Protein AF-A0AA39K6W3-F1 (afdb_monomer_lite)

Foldseek 3Di:
DVVVVVVVVVVVVVVVVVVVVVVVVVVVVVVVVVVVVVVVVVVVVVVVVVVVVVVVVVVVVVVVVVVVVVVVVVVVVCVVLVCCPDQNLVVQLVVCVVVPDDSVVSNVVSLVVQLVDPPHSSVVVPVPPPDDDDPVNVVVVVVVVVVVVVVVVVVVVVVVVVVVVQCVPPVCVPPDDDDPVCVVVDPDPDDPVVVVVVVVVVVCVVVVVDPDPVVVVVVPDDPDDPDPPDDDDDDDDDDDDDDDDDDDDDDDDDDD

Structure (mmCIF, N/CA/C/O backbone):
data_AF-A0AA39K6W3-F1
#
_entry.id   AF-A0AA39K6W3-F1
#
loop_
_atom_site.group_PDB
_atom_site.id
_atom_site.type_symbol
_atom_site.label_atom_id
_atom_site.label_alt_id
_atom_site.label_comp_id
_atom_site.label_asym_id
_atom_site.label_entity_id
_atom_site.label_seq_id
_atom_site.pdbx_PDB_ins_code
_atom_site.Cartn_x
_atom_site.Cartn_y
_atom_site.Cartn_z
_atom_site.occupancy
_atom_site.B_iso_or_equiv
_atom_site.auth_seq_id
_atom_site.auth_comp_id
_atom_site.auth_asym_id
_atom_site.auth_atom_id
_atom_site.pdbx_PDB_model_num
ATOM 1 N N . ILE A 1 1 ? 64.168 -8.537 -70.994 1.00 74.50 1 ILE A N 1
ATOM 2 C CA . ILE A 1 1 ? 63.232 -7.417 -71.267 1.00 74.50 1 ILE A CA 1
ATOM 3 C C . ILE A 1 1 ? 61.800 -7.947 -71.294 1.00 74.50 1 ILE A C 1
ATOM 5 O O . ILE A 1 1 ? 61.076 -7.630 -70.369 1.00 74.50 1 ILE A O 1
ATOM 9 N N . LEU A 1 2 ? 61.450 -8.866 -72.204 1.00 80.88 2 LEU A N 1
ATOM 10 C CA . LEU A 1 2 ? 60.107 -9.480 -72.270 1.00 80.88 2 LEU A CA 1
ATOM 11 C C . LEU A 1 2 ? 59.623 -10.140 -70.959 1.00 80.88 2 LEU A C 1
ATOM 13 O O . LEU A 1 2 ? 58.475 -9.973 -70.567 1.00 80.88 2 LEU A O 1
ATOM 17 N N . GLU A 1 3 ? 60.497 -10.857 -70.249 1.00 85.31 3 GLU A N 1
ATOM 18 C CA . GLU A 1 3 ? 60.143 -11.513 -68.977 1.00 85.31 3 GLU A CA 1
ATOM 19 C C . GLU A 1 3 ? 59.833 -10.496 -67.861 1.00 85.31 3 GLU A C 1
ATOM 21 O O . GLU A 1 3 ? 58.848 -10.638 -67.141 1.00 85.31 3 GLU A O 1
ATOM 26 N N . LEU A 1 4 ? 60.599 -9.399 -67.802 1.00 86.81 4 LEU A N 1
ATOM 27 C CA . LEU A 1 4 ? 60.351 -8.282 -66.882 1.00 86.81 4 LEU A CA 1
ATOM 28 C C . LEU A 1 4 ? 59.032 -7.568 -67.203 1.00 86.81 4 LEU A C 1
ATOM 30 O O . LEU A 1 4 ? 58.297 -7.211 -66.291 1.00 86.81 4 LEU A O 1
ATOM 34 N N . GLU A 1 5 ? 58.707 -7.386 -68.483 1.00 89.62 5 GLU A N 1
ATOM 35 C CA . GLU A 1 5 ? 57.437 -6.785 -68.911 1.00 89.62 5 GLU A CA 1
ATOM 36 C C . GLU A 1 5 ? 56.237 -7.666 -68.534 1.00 89.62 5 GLU A C 1
ATOM 38 O O . GLU A 1 5 ? 55.225 -7.154 -68.052 1.00 89.62 5 GLU A O 1
ATOM 43 N N . SER A 1 6 ? 56.364 -8.990 -68.680 1.00 90.06 6 SER A N 1
ATOM 44 C CA . SER A 1 6 ? 55.321 -9.938 -68.271 1.00 90.06 6 SER A CA 1
ATOM 45 C C . SER A 1 6 ? 55.093 -9.947 -66.756 1.00 90.06 6 SER A C 1
ATOM 47 O O . SER A 1 6 ? 53.948 -9.968 -66.302 1.00 90.06 6 SER A O 1
ATOM 49 N N . GLU A 1 7 ? 56.166 -9.836 -65.971 1.00 92.62 7 GLU A N 1
ATOM 50 C CA . GLU A 1 7 ? 56.088 -9.808 -64.511 1.00 92.62 7 GLU A CA 1
ATOM 51 C C . GLU A 1 7 ? 55.521 -8.475 -63.997 1.00 92.62 7 GLU A C 1
ATOM 53 O O . GLU A 1 7 ? 54.695 -8.463 -63.085 1.00 92.62 7 GLU A O 1
ATOM 58 N N . ILE A 1 8 ? 55.864 -7.348 -64.634 1.00 91.62 8 ILE A N 1
ATOM 59 C CA . ILE A 1 8 ? 55.254 -6.039 -64.345 1.00 91.62 8 ILE A CA 1
ATOM 60 C C . ILE A 1 8 ? 53.746 -6.067 -64.633 1.00 91.62 8 ILE A C 1
ATOM 62 O O . ILE A 1 8 ? 52.961 -5.563 -63.828 1.00 91.62 8 ILE A O 1
ATOM 66 N N . ALA A 1 9 ? 53.319 -6.681 -65.740 1.00 91.25 9 ALA A N 1
ATOM 67 C CA . ALA A 1 9 ? 51.900 -6.824 -66.065 1.00 91.25 9 ALA A CA 1
ATOM 68 C C . ALA A 1 9 ? 51.160 -7.710 -65.045 1.00 91.25 9 ALA A C 1
ATOM 70 O O . ALA A 1 9 ? 50.063 -7.358 -64.602 1.00 91.25 9 ALA A O 1
ATOM 71 N N . ARG A 1 10 ? 51.780 -8.818 -64.612 1.00 94.62 10 ARG A N 1
ATOM 72 C CA . ARG A 1 10 ? 51.239 -9.712 -63.578 1.00 94.62 10 ARG A CA 1
ATOM 73 C C . ARG A 1 10 ? 51.059 -8.984 -62.244 1.00 94.62 10 ARG A C 1
ATOM 75 O O . ARG A 1 10 ? 49.958 -8.980 -61.697 1.00 94.62 10 ARG A O 1
ATOM 82 N N . LEU A 1 11 ? 52.107 -8.313 -61.763 1.00 93.44 11 LEU A N 1
ATOM 83 C CA . LEU A 1 11 ? 52.089 -7.547 -60.511 1.00 93.44 11 LEU A CA 1
ATOM 84 C C . LEU A 1 11 ? 51.134 -6.346 -60.568 1.00 93.44 11 LEU A C 1
ATOM 86 O O . LEU A 1 11 ? 50.548 -5.970 -59.551 1.00 93.44 11 LEU A O 1
ATOM 90 N N . SER A 1 12 ? 50.953 -5.740 -61.743 1.00 93.75 12 SER A N 1
ATOM 91 C CA . SER A 1 12 ? 49.963 -4.681 -61.956 1.00 93.75 12 SER A CA 1
ATOM 92 C C . SER A 1 12 ? 48.536 -5.217 -61.818 1.00 93.75 12 SER A C 1
ATOM 94 O O . SER A 1 12 ? 47.739 -4.645 -61.075 1.00 93.75 12 SER A O 1
ATOM 96 N N . SER A 1 13 ? 48.230 -6.351 -62.456 1.00 94.25 13 SER A N 1
ATOM 97 C CA . SER A 1 13 ? 46.924 -7.009 -62.339 1.00 94.25 13 SER A CA 1
ATOM 98 C C . SER A 1 13 ? 46.634 -7.454 -60.903 1.00 94.25 13 SER A C 1
ATOM 100 O O . SER A 1 13 ? 45.529 -7.250 -60.400 1.00 94.25 13 SER A O 1
ATOM 102 N N . GLU A 1 14 ? 47.630 -8.024 -60.223 1.00 95.19 14 GLU A N 1
ATOM 103 C CA . GLU A 1 14 ? 47.528 -8.444 -58.824 1.00 95.19 14 GLU A CA 1
ATOM 104 C C . GLU A 1 14 ? 47.256 -7.247 -57.901 1.00 95.19 14 GLU A C 1
ATOM 106 O O . GLU A 1 14 ? 46.332 -7.293 -57.091 1.00 95.19 14 GLU A O 1
ATOM 111 N N . ASN A 1 15 ? 47.956 -6.123 -58.092 1.00 94.31 15 ASN A N 1
ATOM 112 C CA . ASN A 1 15 ? 47.683 -4.887 -57.351 1.00 94.31 15 ASN A CA 1
ATOM 113 C C . ASN A 1 15 ? 46.265 -4.353 -57.576 1.00 94.31 15 ASN A C 1
ATOM 115 O O . ASN A 1 15 ? 45.638 -3.868 -56.635 1.00 94.31 15 ASN A O 1
ATOM 119 N N . VAL A 1 16 ? 45.739 -4.432 -58.802 1.00 95.50 16 VAL A N 1
ATOM 120 C CA . VAL A 1 16 ? 44.359 -4.013 -59.093 1.00 95.50 16 VAL A CA 1
ATOM 121 C C . VAL A 1 16 ? 43.358 -4.899 -58.351 1.00 95.50 16 VAL A C 1
ATOM 123 O O . VAL A 1 16 ? 42.417 -4.376 -57.753 1.00 95.50 16 VAL A O 1
ATOM 126 N N . HIS A 1 17 ? 43.571 -6.216 -58.331 1.00 95.19 17 HIS A N 1
ATOM 127 C CA . HIS A 1 17 ? 42.724 -7.146 -57.578 1.00 95.19 17 HIS A CA 1
ATOM 128 C C . HIS A 1 17 ? 42.798 -6.921 -56.068 1.00 95.19 17 HIS A C 1
ATOM 130 O O . HIS A 1 17 ? 41.757 -6.806 -55.425 1.00 95.19 17 HIS A O 1
ATOM 136 N N . VAL A 1 18 ? 43.999 -6.775 -55.505 1.00 96.00 18 VAL A N 1
ATOM 137 C CA . VAL A 1 18 ? 44.181 -6.483 -54.075 1.00 96.00 18 VAL A CA 1
ATOM 138 C C . VAL A 1 18 ? 43.534 -5.148 -53.706 1.00 96.00 18 VAL A C 1
ATOM 140 O O . VAL A 1 18 ? 42.876 -5.043 -52.675 1.00 96.00 18 VAL A O 1
ATOM 143 N N . LYS A 1 19 ? 43.645 -4.126 -54.561 1.00 96.31 19 LYS A N 1
ATOM 144 C CA . LYS A 1 19 ? 42.997 -2.828 -54.340 1.00 96.31 19 LYS A CA 1
ATOM 145 C C . LYS A 1 19 ? 41.471 -2.931 -54.379 1.00 96.31 19 LYS A C 1
ATOM 147 O O . LYS A 1 19 ? 40.808 -2.316 -53.549 1.00 96.31 19 LYS A O 1
ATOM 152 N N . ALA A 1 20 ? 40.915 -3.714 -55.301 1.00 95.38 20 ALA A N 1
ATOM 153 C CA . ALA A 1 20 ? 39.478 -3.968 -55.358 1.00 95.38 20 ALA A CA 1
ATOM 154 C C . ALA A 1 20 ? 38.984 -4.719 -54.108 1.00 95.38 20 ALA A C 1
ATOM 156 O O . ALA A 1 20 ? 37.991 -4.309 -53.512 1.00 95.38 20 ALA A O 1
ATOM 157 N N . ALA A 1 21 ? 39.712 -5.750 -53.668 1.00 96.12 21 ALA A N 1
ATOM 158 C CA . ALA A 1 21 ? 39.401 -6.495 -52.449 1.00 96.12 21 ALA A CA 1
ATOM 159 C C . ALA A 1 21 ? 39.489 -5.615 -51.191 1.00 96.12 21 ALA A C 1
ATOM 161 O O . ALA A 1 21 ? 38.581 -5.637 -50.366 1.00 96.12 21 ALA A O 1
ATOM 162 N N . ASN A 1 22 ? 40.524 -4.777 -51.072 1.00 96.44 22 ASN A N 1
ATOM 163 C CA . ASN A 1 22 ? 40.653 -3.822 -49.968 1.00 96.44 22 ASN A CA 1
ATOM 164 C C . ASN A 1 22 ? 39.511 -2.801 -49.946 1.00 96.44 22 ASN A C 1
ATOM 166 O O . ASN A 1 22 ? 39.019 -2.462 -48.875 1.00 96.44 22 ASN A O 1
ATOM 170 N N . ASN A 1 23 ? 39.066 -2.321 -51.110 1.00 95.75 23 ASN A N 1
ATOM 171 C CA . ASN A 1 23 ? 37.924 -1.411 -51.183 1.00 95.75 23 ASN A CA 1
ATOM 172 C C . ASN A 1 23 ? 36.616 -2.096 -50.761 1.00 95.75 23 ASN A C 1
ATOM 174 O O . ASN A 1 23 ? 35.820 -1.476 -50.062 1.00 95.75 23 ASN A O 1
ATOM 178 N N . ALA A 1 24 ? 36.410 -3.358 -51.153 1.00 96.06 24 ALA A N 1
ATOM 179 C CA . ALA A 1 24 ? 35.249 -4.141 -50.731 1.00 96.06 24 ALA A CA 1
ATOM 180 C C . ALA A 1 24 ? 35.251 -4.367 -49.212 1.00 96.06 24 ALA A C 1
ATOM 182 O O . ALA A 1 24 ? 34.274 -4.047 -48.546 1.00 96.06 24 ALA A O 1
ATOM 183 N N . LEU A 1 25 ? 36.388 -4.792 -48.649 1.00 96.56 25 LEU A N 1
ATOM 184 C CA . LEU A 1 25 ? 36.538 -4.949 -47.201 1.00 96.56 25 LEU A CA 1
ATOM 185 C C . LEU A 1 25 ? 36.328 -3.631 -46.453 1.00 96.56 25 LEU A C 1
ATOM 187 O O . LEU A 1 25 ? 35.696 -3.626 -45.403 1.00 96.56 25 LEU A O 1
ATOM 191 N N . LYS A 1 26 ? 36.819 -2.505 -46.983 1.00 97.19 26 LYS A N 1
ATOM 192 C CA . LYS A 1 26 ? 36.606 -1.186 -46.372 1.00 97.19 26 LYS A CA 1
ATOM 193 C C . LYS A 1 26 ? 35.120 -0.842 -46.297 1.00 97.19 26 LYS A C 1
ATOM 195 O O . LYS A 1 26 ? 34.664 -0.408 -45.247 1.00 97.19 26 LYS A O 1
ATOM 200 N N . PHE A 1 27 ? 34.380 -1.086 -47.376 1.00 97.00 27 PHE A N 1
ATOM 201 C CA . PHE A 1 27 ? 32.935 -0.874 -47.406 1.00 97.00 27 PHE A CA 1
ATOM 202 C C . PHE A 1 27 ? 32.203 -1.787 -46.413 1.00 97.00 27 PHE A C 1
ATOM 204 O O . PHE A 1 27 ? 31.364 -1.312 -45.654 1.00 97.00 27 PHE A O 1
ATOM 211 N N . ASP A 1 28 ? 32.565 -3.071 -46.356 1.00 96.81 28 ASP A N 1
ATOM 212 C CA . ASP A 1 28 ? 31.975 -4.015 -45.398 1.00 96.81 28 ASP A CA 1
ATOM 213 C C . ASP A 1 28 ? 32.262 -3.607 -43.946 1.00 96.81 28 ASP A C 1
ATOM 215 O O . ASP A 1 28 ? 31.396 -3.730 -43.081 1.00 96.81 28 ASP A O 1
ATOM 219 N N . THR A 1 29 ? 33.462 -3.081 -43.677 1.00 96.38 29 THR A N 1
ATOM 220 C CA . THR A 1 29 ? 33.838 -2.584 -42.345 1.00 96.38 29 THR A CA 1
ATOM 221 C C . THR A 1 29 ? 33.001 -1.361 -41.965 1.00 96.38 29 THR A C 1
ATOM 223 O O . THR A 1 29 ? 32.446 -1.327 -40.873 1.00 96.38 29 THR A O 1
ATOM 226 N N . GLU A 1 30 ? 32.848 -0.395 -42.877 1.00 96.75 30 GLU A N 1
ATOM 227 C CA . GLU A 1 30 ? 32.021 0.806 -42.671 1.00 96.75 30 GLU A CA 1
ATOM 228 C C . GLU A 1 30 ? 30.545 0.442 -42.427 1.00 96.75 30 GLU A C 1
ATOM 230 O O . GLU A 1 30 ? 29.912 0.975 -41.516 1.00 96.75 30 GLU A O 1
ATOM 235 N N . LEU A 1 31 ? 30.008 -0.522 -43.182 1.00 96.81 31 LEU A N 1
ATOM 236 C CA . LEU A 1 31 ? 28.641 -1.009 -43.001 1.00 96.81 31 LEU A CA 1
ATOM 237 C C . LEU A 1 31 ? 28.446 -1.693 -41.639 1.00 96.81 31 LEU A C 1
ATOM 239 O O . LEU A 1 31 ? 27.432 -1.479 -40.975 1.00 96.81 31 LEU A O 1
ATOM 243 N N . LEU A 1 32 ? 29.403 -2.521 -41.214 1.00 96.56 32 LEU A N 1
ATOM 244 C CA . LEU A 1 32 ? 29.363 -3.177 -39.905 1.00 96.56 32 LEU A CA 1
ATOM 245 C C . LEU A 1 32 ? 29.454 -2.168 -38.755 1.00 96.56 32 LEU A C 1
ATOM 247 O O . LEU A 1 32 ? 28.746 -2.322 -37.760 1.00 96.56 32 LEU A O 1
ATOM 251 N N . GLU A 1 33 ? 30.282 -1.130 -38.886 1.00 96.62 33 GLU A N 1
ATOM 252 C CA . GLU A 1 33 ? 30.367 -0.037 -37.910 1.00 96.62 33 GLU A CA 1
ATOM 253 C C . GLU A 1 33 ? 29.038 0.721 -37.791 1.00 96.62 33 GLU A C 1
ATOM 255 O O . GLU A 1 33 ? 28.583 0.995 -36.677 1.00 96.62 33 GLU A O 1
ATOM 260 N N . GLU A 1 34 ? 28.365 0.997 -38.911 1.00 95.81 34 GLU A N 1
ATOM 261 C CA . GLU A 1 34 ? 27.043 1.631 -38.909 1.00 95.81 34 GLU A CA 1
ATOM 262 C C . GLU A 1 34 ? 25.984 0.742 -38.236 1.00 95.81 34 GLU A C 1
ATOM 264 O O . GLU A 1 34 ? 25.212 1.211 -37.394 1.00 95.81 34 GLU A O 1
ATOM 269 N N . GLN A 1 35 ? 25.975 -0.559 -38.547 1.00 96.00 35 GLN A N 1
ATOM 270 C CA . GLN A 1 35 ? 25.056 -1.521 -37.932 1.00 96.00 35 GLN A CA 1
ATOM 271 C C . GLN A 1 35 ? 25.283 -1.656 -36.424 1.00 96.00 35 GLN A C 1
ATOM 273 O O . GLN A 1 35 ? 24.317 -1.672 -35.657 1.00 96.00 35 GLN A O 1
ATOM 278 N N . LEU A 1 36 ? 26.543 -1.720 -35.987 1.00 94.44 36 LEU A N 1
ATOM 279 C CA . LEU A 1 36 ? 26.892 -1.730 -34.567 1.00 94.44 36 LEU A CA 1
ATOM 280 C C . LEU A 1 36 ? 26.432 -0.446 -33.878 1.00 94.44 36 LEU A C 1
ATOM 282 O O . LEU A 1 36 ? 25.809 -0.520 -32.820 1.00 94.44 36 LEU A O 1
ATOM 286 N N . GLY A 1 37 ? 26.655 0.714 -34.500 1.00 94.19 37 GLY A N 1
ATOM 287 C CA . GLY A 1 37 ? 26.179 1.993 -33.981 1.00 94.19 37 GLY A CA 1
ATOM 288 C C . GLY A 1 37 ? 24.655 2.039 -33.838 1.00 94.19 37 GLY A C 1
ATOM 289 O O . GLY A 1 37 ? 24.141 2.514 -32.825 1.00 94.19 37 GLY A O 1
ATOM 290 N N . PHE A 1 38 ? 23.909 1.510 -34.812 1.00 93.62 38 PHE A N 1
ATOM 291 C CA . PHE A 1 38 ? 22.450 1.420 -34.732 1.00 93.62 38 PHE A CA 1
ATOM 292 C C . PHE A 1 38 ? 21.990 0.531 -33.570 1.00 93.62 38 PHE A C 1
ATOM 294 O O . PHE A 1 38 ? 21.125 0.935 -32.789 1.00 93.62 38 PHE A O 1
ATOM 301 N N . LEU A 1 39 ? 22.582 -0.658 -33.430 1.00 92.56 39 LEU A N 1
ATOM 302 C CA . LEU A 1 39 ? 22.237 -1.595 -32.361 1.00 92.56 39 LEU A CA 1
ATOM 303 C C . LEU A 1 39 ? 22.570 -1.031 -30.978 1.00 92.56 39 LEU A C 1
ATOM 305 O O . LEU A 1 39 ? 21.731 -1.102 -30.085 1.00 92.56 39 LEU A O 1
ATOM 309 N N . GLU A 1 40 ? 23.734 -0.405 -30.808 1.00 92.19 40 GLU A N 1
ATOM 310 C CA . GLU A 1 40 ? 24.126 0.203 -29.533 1.00 92.19 40 GLU A CA 1
ATOM 311 C C . GLU A 1 40 ? 23.176 1.349 -29.140 1.00 92.19 40 GLU A C 1
ATOM 313 O O . GLU A 1 40 ? 22.753 1.467 -27.984 1.00 92.19 40 GLU A O 1
ATOM 318 N N . ASN A 1 41 ? 22.781 2.174 -30.115 1.00 89.12 41 ASN A N 1
ATOM 319 C CA . ASN A 1 41 ? 21.822 3.254 -29.900 1.00 89.12 41 ASN A CA 1
ATOM 320 C C . ASN A 1 41 ? 20.413 2.737 -29.571 1.00 89.12 41 ASN A C 1
ATOM 322 O O . ASN A 1 41 ? 19.697 3.394 -28.815 1.00 89.12 41 ASN A O 1
ATOM 326 N N . ALA A 1 42 ? 20.022 1.572 -30.093 1.00 87.50 42 ALA A N 1
ATOM 327 C CA . ALA A 1 42 ? 18.762 0.912 -29.755 1.00 87.50 42 ALA A CA 1
ATOM 328 C C . ALA A 1 42 ? 18.811 0.192 -28.391 1.00 87.50 42 ALA A C 1
ATOM 330 O O . ALA A 1 42 ? 17.810 0.152 -27.674 1.00 87.50 42 ALA A O 1
ATOM 331 N N . GLU A 1 43 ? 19.967 -0.344 -27.993 1.00 91.31 43 GLU A N 1
ATOM 332 C CA . GLU A 1 43 ? 20.144 -1.076 -26.733 1.00 91.31 43 GLU A CA 1
ATOM 333 C C . GLU A 1 43 ? 20.154 -0.148 -25.508 1.00 91.31 43 GLU A C 1
ATOM 335 O O . GLU A 1 43 ? 19.572 -0.479 -24.472 1.00 91.31 43 GLU A O 1
ATOM 340 N N . ARG A 1 44 ? 20.770 1.039 -25.604 1.00 86.56 44 ARG A N 1
ATOM 341 C CA . ARG A 1 44 ? 20.829 2.005 -24.488 1.00 86.56 44 ARG A CA 1
ATOM 342 C C . ARG A 1 44 ? 19.466 2.367 -23.877 1.00 86.56 44 ARG A C 1
ATOM 344 O O . ARG A 1 44 ? 19.363 2.282 -22.647 1.00 86.56 44 ARG A O 1
ATOM 351 N N . PRO A 1 45 ? 18.441 2.790 -24.648 1.00 84.06 45 PRO A N 1
ATOM 352 C CA . PRO A 1 45 ? 17.135 3.115 -24.081 1.00 84.06 45 PRO A CA 1
ATOM 353 C C . PRO A 1 45 ? 16.479 1.875 -23.469 1.00 84.06 45 PRO A C 1
ATOM 355 O O . PRO A 1 45 ? 16.037 1.938 -22.327 1.00 84.06 45 PRO A O 1
ATOM 358 N N . LEU A 1 46 ? 16.548 0.721 -24.142 1.00 88.12 46 LEU A N 1
ATOM 359 C CA . LEU A 1 46 ? 15.978 -0.528 -23.632 1.00 88.12 46 LEU A CA 1
ATOM 360 C C . LEU A 1 46 ? 16.616 -0.956 -22.300 1.00 88.12 46 LEU A C 1
ATOM 362 O O . LEU A 1 46 ? 15.919 -1.317 -21.356 1.00 88.12 46 LEU A O 1
ATOM 366 N N . SER A 1 47 ? 17.942 -0.861 -22.185 1.00 91.50 47 SER A N 1
ATOM 367 C CA . SER A 1 47 ? 18.672 -1.131 -20.942 1.00 91.50 47 SER A CA 1
ATOM 368 C C . SER A 1 47 ? 18.250 -0.177 -19.819 1.00 91.50 47 SER A C 1
ATOM 370 O O . SER A 1 47 ? 18.095 -0.582 -18.664 1.00 91.50 47 SER A O 1
ATOM 372 N N . SER A 1 48 ? 18.030 1.099 -20.145 1.00 90.44 48 SER A N 1
ATOM 373 C CA . SER A 1 48 ? 17.536 2.088 -19.188 1.00 90.44 48 SER A CA 1
ATOM 374 C C . SER A 1 48 ? 16.125 1.767 -18.699 1.00 90.44 48 SER A C 1
ATOM 376 O O . SER A 1 48 ? 15.895 1.764 -17.488 1.00 90.44 48 SER A O 1
ATOM 378 N N . ASP A 1 49 ? 15.219 1.431 -19.612 1.00 92.06 49 ASP A N 1
ATOM 379 C CA . ASP A 1 49 ? 13.827 1.110 -19.302 1.00 92.06 49 ASP A CA 1
ATOM 380 C C . ASP A 1 49 ? 13.729 -0.159 -18.455 1.00 92.06 49 ASP A C 1
ATOM 382 O O . ASP A 1 49 ? 13.056 -0.172 -17.424 1.00 92.06 49 ASP A O 1
ATOM 386 N N . VAL A 1 50 ? 14.490 -1.202 -18.802 1.00 93.50 50 VAL A N 1
ATOM 387 C CA . VAL A 1 50 ? 14.564 -2.437 -18.007 1.00 93.50 50 VAL A CA 1
ATOM 388 C C . VAL A 1 50 ? 15.058 -2.146 -16.590 1.00 93.50 50 VAL A C 1
ATOM 390 O O . VAL A 1 50 ? 14.486 -2.658 -15.624 1.00 93.50 50 VAL A O 1
ATOM 393 N N . ARG A 1 51 ? 16.079 -1.294 -16.421 1.00 93.62 51 ARG A N 1
ATOM 394 C CA . ARG A 1 51 ? 16.553 -0.893 -15.084 1.00 93.62 51 ARG A CA 1
ATOM 395 C C . ARG A 1 51 ? 15.493 -0.121 -14.306 1.00 93.62 51 ARG A C 1
ATOM 397 O O . ARG A 1 51 ? 15.354 -0.349 -13.103 1.00 93.62 51 ARG A O 1
ATOM 404 N N . LEU A 1 52 ? 14.762 0.778 -14.963 1.00 93.75 52 LEU A N 1
ATOM 405 C CA . LEU A 1 52 ? 13.704 1.559 -14.330 1.00 93.75 52 LEU A CA 1
ATOM 406 C C . LEU A 1 52 ? 12.563 0.654 -13.852 1.00 93.75 52 LEU A C 1
ATOM 408 O O . LEU A 1 52 ? 12.225 0.689 -12.669 1.00 93.75 52 LEU A O 1
ATOM 412 N N . ILE A 1 53 ? 12.061 -0.217 -14.730 1.00 94.44 53 ILE A N 1
ATOM 413 C CA . ILE A 1 53 ? 11.006 -1.191 -14.421 1.00 94.44 53 ILE A CA 1
ATOM 414 C C . ILE A 1 53 ? 11.449 -2.116 -13.285 1.00 94.44 53 ILE A C 1
ATOM 416 O O . ILE A 1 53 ? 10.709 -2.338 -12.329 1.00 94.44 53 ILE A O 1
ATOM 420 N N . THR A 1 54 ? 12.687 -2.616 -13.338 1.00 94.94 54 THR A N 1
ATOM 421 C CA . THR A 1 54 ? 13.232 -3.485 -12.284 1.00 94.94 54 THR A CA 1
ATOM 422 C C . THR A 1 54 ? 13.289 -2.754 -10.943 1.00 94.94 54 THR A C 1
ATOM 424 O O . THR A 1 54 ? 12.911 -3.308 -9.911 1.00 94.94 54 THR A O 1
ATOM 427 N N . LYS A 1 55 ? 13.725 -1.490 -10.935 1.00 95.44 55 LYS A N 1
ATOM 428 C CA . LYS A 1 55 ? 13.778 -0.668 -9.721 1.00 95.44 55 LYS A CA 1
ATOM 429 C C . LYS A 1 55 ? 12.384 -0.408 -9.150 1.00 95.44 55 LYS A C 1
ATOM 431 O O . LYS A 1 55 ? 12.207 -0.456 -7.933 1.00 95.44 55 LYS A O 1
ATOM 436 N N . GLU A 1 56 ? 11.402 -0.140 -10.003 1.00 95.81 56 GLU A N 1
ATOM 437 C CA . GLU A 1 56 ? 10.014 0.054 -9.588 1.00 95.81 56 GLU A CA 1
ATOM 438 C C . GLU A 1 56 ? 9.417 -1.230 -9.001 1.00 95.81 56 GLU A C 1
ATOM 440 O O . GLU A 1 56 ? 8.880 -1.203 -7.892 1.00 95.81 56 GLU A O 1
ATOM 445 N N . ALA A 1 57 ? 9.607 -2.369 -9.671 1.00 95.25 57 ALA A N 1
ATOM 446 C CA . ALA A 1 57 ? 9.175 -3.676 -9.187 1.00 95.25 57 ALA A CA 1
ATOM 447 C C . ALA A 1 57 ? 9.790 -4.023 -7.822 1.00 95.25 57 ALA A C 1
ATOM 449 O O . ALA A 1 57 ? 9.079 -4.460 -6.916 1.00 95.25 57 ALA A O 1
ATOM 450 N N . LEU A 1 58 ? 11.088 -3.757 -7.630 1.00 96.38 58 LEU A N 1
ATOM 451 C CA . LEU A 1 58 ? 11.758 -3.952 -6.341 1.00 96.38 58 LEU A CA 1
ATOM 452 C C . LEU A 1 58 ? 11.187 -3.050 -5.242 1.00 96.38 58 LEU A C 1
ATOM 454 O O . LEU A 1 58 ? 11.010 -3.499 -4.109 1.00 96.38 58 LEU A O 1
ATOM 458 N N . ASN A 1 59 ? 10.870 -1.794 -5.557 1.00 95.44 59 ASN A N 1
ATOM 459 C CA . ASN A 1 59 ? 10.243 -0.888 -4.596 1.00 95.44 59 ASN A CA 1
ATOM 460 C C . ASN A 1 59 ? 8.831 -1.347 -4.211 1.00 95.44 59 ASN A C 1
ATOM 462 O O . ASN A 1 59 ? 8.488 -1.314 -3.029 1.00 95.44 59 ASN A O 1
ATOM 466 N N . MET A 1 60 ? 8.025 -1.798 -5.176 1.00 95.50 60 MET A N 1
ATOM 467 C CA . MET A 1 60 ? 6.701 -2.366 -4.901 1.00 95.50 60 MET A CA 1
ATOM 468 C C . MET A 1 60 ? 6.806 -3.604 -4.010 1.00 95.50 60 MET A C 1
ATOM 470 O O . MET A 1 60 ? 6.124 -3.675 -2.990 1.00 95.50 60 MET A O 1
ATOM 474 N N . LEU A 1 61 ? 7.717 -4.525 -4.337 1.00 96.38 61 LEU A N 1
ATOM 475 C CA . LEU A 1 61 ? 7.947 -5.735 -3.553 1.00 96.38 61 LEU A CA 1
ATOM 476 C C . LEU A 1 61 ? 8.396 -5.411 -2.124 1.00 96.38 61 LEU A C 1
ATOM 478 O O . LEU A 1 61 ? 7.892 -5.995 -1.170 1.00 96.38 61 LEU A O 1
ATOM 482 N N . LYS A 1 62 ? 9.303 -4.442 -1.960 1.00 96.25 62 LYS A N 1
ATOM 483 C CA . LYS A 1 62 ? 9.744 -3.975 -0.641 1.00 96.25 62 LYS A CA 1
ATOM 484 C C . LYS A 1 62 ? 8.584 -3.402 0.173 1.00 96.25 62 LYS A C 1
ATOM 486 O O . LYS A 1 62 ? 8.466 -3.705 1.356 1.00 96.25 62 LYS A O 1
ATOM 491 N N . ASN A 1 63 ? 7.740 -2.577 -0.444 1.00 94.62 63 ASN A N 1
ATOM 492 C CA . ASN A 1 63 ? 6.582 -1.998 0.233 1.00 94.62 63 ASN A CA 1
ATOM 493 C C . ASN A 1 63 ? 5.585 -3.078 0.657 1.00 94.62 63 ASN A C 1
ATOM 495 O O . ASN A 1 63 ? 5.058 -3.012 1.765 1.00 94.62 63 ASN A O 1
ATOM 499 N N . GLU A 1 64 ? 5.351 -4.076 -0.192 1.00 95.44 64 GLU A N 1
ATOM 500 C CA . GLU A 1 64 ? 4.444 -5.174 0.131 1.00 95.44 64 GLU A CA 1
ATOM 501 C C . GLU A 1 64 ? 5.008 -6.066 1.241 1.00 95.44 64 GLU A C 1
ATOM 503 O O . GLU A 1 64 ? 4.294 -6.382 2.186 1.00 95.44 64 GLU A O 1
ATOM 508 N N . ALA A 1 65 ? 6.312 -6.355 1.221 1.00 95.50 65 ALA A N 1
ATOM 509 C CA . ALA A 1 65 ? 6.980 -7.082 2.299 1.00 95.50 65 ALA A CA 1
ATOM 510 C C . ALA A 1 65 ? 6.846 -6.369 3.657 1.00 95.50 65 ALA A C 1
ATOM 512 O O . ALA A 1 65 ? 6.602 -7.020 4.672 1.00 95.50 65 ALA A O 1
ATOM 513 N N . ILE A 1 66 ? 6.949 -5.033 3.684 1.00 95.19 66 ILE A N 1
ATOM 514 C CA . ILE A 1 66 ? 6.720 -4.243 4.905 1.00 95.19 66 ILE A CA 1
ATOM 515 C C . ILE A 1 66 ? 5.271 -4.399 5.382 1.00 95.19 66 ILE A C 1
ATOM 517 O O . ILE A 1 66 ? 5.050 -4.635 6.567 1.00 95.19 66 ILE A O 1
ATOM 521 N N . LYS A 1 67 ? 4.282 -4.310 4.483 1.00 94.69 67 LYS A N 1
ATOM 522 C CA . LYS A 1 67 ? 2.871 -4.502 4.856 1.00 94.69 67 LYS A CA 1
ATOM 523 C C . LYS A 1 67 ? 2.614 -5.901 5.406 1.00 94.69 67 LYS A C 1
ATOM 525 O O . LYS A 1 67 ? 1.957 -6.014 6.435 1.00 94.69 67 LYS A O 1
ATOM 530 N N . CYS A 1 68 ? 3.143 -6.944 4.763 1.00 93.88 68 CYS A N 1
ATOM 531 C CA . CYS A 1 68 ? 3.026 -8.317 5.252 1.00 93.88 68 CYS A CA 1
ATOM 532 C C . CYS A 1 68 ? 3.634 -8.459 6.651 1.00 93.88 68 CYS A C 1
ATOM 534 O O . CYS A 1 68 ? 2.978 -8.999 7.535 1.00 93.88 68 CYS A O 1
ATOM 536 N N . ALA A 1 69 ? 4.825 -7.899 6.889 1.00 94.56 69 ALA A N 1
ATOM 537 C CA . ALA A 1 69 ? 5.461 -7.934 8.205 1.00 94.56 69 ALA A CA 1
ATOM 538 C C . ALA A 1 69 ? 4.633 -7.210 9.285 1.00 94.56 69 ALA A C 1
ATOM 540 O O . ALA A 1 69 ? 4.514 -7.696 10.409 1.00 94.56 69 ALA A O 1
ATOM 541 N N . GLU A 1 70 ? 4.031 -6.061 8.965 1.00 93.38 70 GLU A N 1
ATOM 542 C CA . GLU A 1 70 ? 3.135 -5.358 9.893 1.00 93.38 70 GLU A CA 1
ATOM 543 C C . GLU A 1 70 ? 1.832 -6.134 10.143 1.00 93.38 70 GLU A C 1
ATOM 545 O O . GLU A 1 70 ? 1.374 -6.225 11.283 1.00 93.38 70 GLU A O 1
ATOM 550 N N . MET A 1 71 ? 1.261 -6.767 9.113 1.00 90.44 71 MET A N 1
ATOM 551 C CA . MET A 1 71 ? 0.096 -7.644 9.270 1.00 90.44 71 MET A CA 1
ATOM 552 C C . MET A 1 71 ? 0.416 -8.869 10.132 1.00 90.44 71 MET A C 1
ATOM 554 O O . MET A 1 71 ? -0.387 -9.229 10.988 1.00 90.44 71 MET A O 1
ATOM 558 N N . GLU A 1 72 ? 1.587 -9.484 9.973 1.00 91.81 72 GLU A N 1
ATOM 559 C CA . GLU A 1 72 ? 2.032 -10.602 10.813 1.00 91.81 72 GLU A CA 1
ATOM 560 C C . GLU A 1 72 ? 2.166 -10.189 12.283 1.00 91.81 72 GLU A C 1
ATOM 562 O O . GLU A 1 72 ? 1.680 -10.898 13.169 1.00 91.81 72 GLU A O 1
ATOM 567 N N . LYS A 1 73 ? 2.758 -9.017 12.562 1.00 93.50 73 LYS A N 1
ATOM 568 C CA . LYS A 1 73 ? 2.826 -8.459 13.925 1.00 93.50 73 LYS A CA 1
ATOM 569 C C . LYS A 1 73 ? 1.437 -8.227 14.511 1.00 93.50 73 LYS A C 1
ATOM 571 O O . LYS A 1 73 ? 1.207 -8.559 15.676 1.00 93.50 73 LYS A O 1
ATOM 576 N N . LEU A 1 74 ? 0.514 -7.683 13.717 1.00 89.44 74 LEU A N 1
ATOM 577 C CA . LEU A 1 74 ? -0.869 -7.474 14.133 1.00 89.44 74 LEU A CA 1
ATOM 578 C C . LEU A 1 74 ? -1.546 -8.809 14.460 1.00 89.44 74 LEU A C 1
ATOM 580 O O . LEU A 1 74 ? -2.101 -8.955 15.545 1.00 89.44 74 LEU A O 1
ATOM 584 N N . VAL A 1 75 ? -1.467 -9.795 13.563 1.00 87.62 75 VAL A N 1
ATOM 585 C CA . VAL A 1 75 ? -2.061 -11.127 13.764 1.00 87.62 75 VAL A CA 1
ATOM 586 C C . VAL A 1 75 ? -1.496 -11.786 15.016 1.00 87.62 75 VAL A C 1
ATOM 588 O O . VAL A 1 75 ? -2.266 -12.286 15.834 1.00 87.62 75 VAL A O 1
ATOM 591 N N . LYS A 1 76 ? -0.176 -11.730 15.216 1.00 89.69 76 LYS A N 1
ATOM 592 C CA . LYS A 1 76 ? 0.462 -12.241 16.431 1.00 89.69 76 LYS A CA 1
ATOM 593 C C . LYS A 1 76 ? -0.066 -11.547 17.687 1.00 89.69 76 LYS A C 1
ATOM 595 O O . LYS A 1 76 ? -0.453 -12.227 18.626 1.00 89.69 76 LYS A O 1
ATOM 600 N N . SER A 1 77 ? -0.180 -10.221 17.668 1.00 89.31 77 SER A N 1
ATOM 601 C CA . SER A 1 77 ? -0.727 -9.459 18.799 1.00 89.31 77 SER A CA 1
ATOM 602 C C . SER A 1 77 ? -2.183 -9.837 19.096 1.00 89.31 77 SER A C 1
ATOM 604 O O . SER A 1 77 ? -2.568 -9.968 20.252 1.00 89.31 77 SER A O 1
ATOM 606 N N . LEU A 1 78 ? -2.997 -10.066 18.059 1.00 86.62 78 LEU A N 1
ATOM 607 C CA . LEU A 1 78 ? -4.379 -10.531 18.215 1.00 86.62 78 LEU A CA 1
ATOM 608 C C . LEU A 1 78 ? -4.451 -11.938 18.830 1.00 86.62 78 LEU A C 1
ATOM 610 O O . LEU A 1 78 ? -5.361 -12.209 19.614 1.00 86.62 78 LEU A O 1
ATOM 614 N N . ILE A 1 79 ? -3.513 -12.824 18.481 1.00 86.38 79 ILE A N 1
ATOM 615 C CA . ILE A 1 79 ? -3.388 -14.161 19.078 1.00 86.38 79 ILE A CA 1
ATOM 616 C C . ILE A 1 79 ? -2.962 -14.049 20.545 1.00 86.38 79 ILE A C 1
ATOM 618 O O . ILE A 1 79 ? -3.604 -14.660 21.396 1.00 86.38 79 ILE A O 1
ATOM 622 N N . ASP A 1 80 ? -1.945 -13.238 20.846 1.00 86.75 80 ASP A N 1
ATOM 623 C CA . ASP A 1 80 ? -1.436 -13.024 22.207 1.00 86.75 80 ASP A CA 1
ATOM 624 C C . ASP A 1 80 ? -2.521 -12.433 23.133 1.00 86.75 80 ASP A C 1
ATOM 626 O O . ASP A 1 80 ? -2.594 -12.773 24.312 1.00 86.75 80 ASP A O 1
ATOM 630 N N . LEU A 1 81 ? -3.419 -11.604 22.586 1.00 83.38 81 LEU A N 1
ATOM 631 C CA . LEU A 1 81 ? -4.599 -11.059 23.274 1.00 83.38 81 LEU A CA 1
ATOM 632 C C . LEU A 1 81 ? -5.781 -12.045 23.368 1.00 83.38 81 LEU A C 1
ATOM 634 O O . LEU A 1 81 ? -6.816 -11.708 23.941 1.00 83.38 81 LEU A O 1
ATOM 638 N N . GLY A 1 82 ? -5.676 -13.241 22.784 1.00 81.12 82 GLY A N 1
ATOM 639 C CA . GLY A 1 82 ? -6.736 -14.253 22.792 1.00 81.12 82 GLY A CA 1
ATOM 640 C C . GLY A 1 82 ? -7.948 -13.925 21.908 1.00 81.12 82 GLY A C 1
ATOM 641 O O . GLY A 1 82 ? -8.977 -14.595 22.008 1.00 81.12 82 GLY A O 1
ATOM 642 N N . LEU A 1 83 ? -7.844 -12.933 21.016 1.00 81.56 83 LEU A N 1
ATOM 643 C CA . LEU A 1 83 ? -8.951 -12.432 20.182 1.00 81.56 83 LEU A CA 1
ATOM 644 C C . LEU A 1 83 ? -9.299 -13.336 18.987 1.00 81.56 83 LEU A C 1
ATOM 646 O O . LEU A 1 83 ? -10.273 -13.068 18.282 1.00 81.56 83 LEU A O 1
ATOM 650 N N . GLN A 1 84 ? -8.507 -14.389 18.758 1.00 73.50 84 GLN A N 1
ATOM 651 C CA . GLN A 1 84 ? -8.609 -15.331 17.632 1.00 73.50 84 GLN A CA 1
ATOM 652 C C . GLN A 1 84 ? -9.139 -16.721 18.030 1.00 73.50 84 GLN A C 1
ATOM 654 O O . GLN A 1 84 ? -8.984 -17.672 17.272 1.00 73.50 84 GLN A O 1
ATOM 659 N N . THR A 1 85 ? -9.710 -16.874 19.226 1.00 72.44 85 THR A N 1
ATOM 660 C CA . THR A 1 85 ? -10.040 -18.193 19.789 1.00 72.44 85 THR A CA 1
ATOM 661 C C . THR A 1 85 ? -11.359 -18.766 19.253 1.00 72.44 85 THR A C 1
ATOM 663 O O . THR A 1 85 ? -11.349 -19.468 18.248 1.00 72.44 85 THR A O 1
ATOM 666 N N . GLU A 1 86 ? -12.500 -18.516 19.895 1.00 65.69 86 GLU A N 1
ATOM 667 C CA . GLU A 1 86 ? -13.717 -19.305 19.619 1.00 65.69 86 GLU A CA 1
ATOM 668 C C . GLU A 1 86 ? -14.541 -18.813 18.422 1.00 65.69 86 GLU A C 1
ATOM 670 O O . GLU A 1 86 ? -15.186 -19.607 17.740 1.00 65.69 86 GLU A O 1
ATOM 675 N N . GLU A 1 87 ? -14.508 -17.511 18.133 1.00 71.94 87 GLU A N 1
ATOM 676 C CA . GLU A 1 87 ? -15.207 -16.936 16.984 1.00 71.94 87 GLU A CA 1
ATOM 677 C C . GLU A 1 87 ? -14.430 -15.718 16.458 1.00 71.94 87 GLU A C 1
ATOM 679 O O . GLU A 1 87 ? -14.612 -14.593 16.931 1.00 71.94 87 GLU A O 1
ATOM 684 N N . PRO A 1 88 ? -13.486 -15.928 15.527 1.00 81.75 88 PRO A N 1
ATOM 685 C CA . PRO A 1 88 ? -12.618 -14.857 15.071 1.00 81.75 88 PRO A CA 1
ATOM 686 C C . PRO A 1 88 ? -13.419 -13.833 14.253 1.00 81.75 88 PRO A C 1
ATOM 688 O O . PRO A 1 88 ? -14.100 -14.170 13.281 1.00 81.75 88 PRO A O 1
ATOM 691 N N . VAL A 1 89 ? -13.304 -12.559 14.638 1.00 87.94 89 VAL A N 1
ATOM 692 C CA . VAL A 1 89 ? -14.032 -11.435 14.022 1.00 87.94 89 VAL A CA 1
ATOM 693 C C . VAL A 1 89 ? -13.702 -11.307 12.531 1.00 87.94 89 VAL A C 1
ATOM 695 O O . VAL A 1 89 ? -14.601 -11.212 11.701 1.00 87.94 89 VAL A O 1
ATOM 698 N N . PHE A 1 90 ? -12.422 -11.362 12.153 1.00 87.38 90 PHE A N 1
ATOM 699 C CA . PHE A 1 90 ? -11.993 -11.062 10.779 1.00 87.38 90 PHE A CA 1
ATOM 700 C C . PHE A 1 90 ? -12.493 -12.059 9.715 1.00 87.38 90 PHE A C 1
ATOM 702 O O . PHE A 1 90 ? -12.996 -11.608 8.685 1.00 87.38 90 PHE A O 1
ATOM 709 N N . PRO A 1 91 ? -12.446 -13.391 9.923 1.00 88.75 91 PRO A N 1
ATOM 710 C CA . PRO A 1 91 ? -13.068 -14.342 8.999 1.00 88.75 91 PRO A CA 1
ATOM 711 C C . PRO A 1 91 ? -14.576 -14.135 8.826 1.00 88.75 91 PRO A C 1
ATOM 713 O O . PRO A 1 91 ? -15.105 -14.368 7.738 1.00 88.75 91 PRO A O 1
ATOM 716 N N . ARG A 1 92 ? -15.276 -13.691 9.877 1.00 88.62 92 ARG A N 1
ATOM 717 C CA . ARG A 1 92 ? -16.706 -13.375 9.807 1.00 88.62 92 ARG A CA 1
ATOM 718 C C . ARG A 1 92 ? -16.959 -12.129 8.958 1.00 88.62 92 ARG A C 1
ATOM 720 O O . ARG A 1 92 ? -17.789 -12.189 8.055 1.00 88.62 92 ARG A O 1
ATOM 727 N N . VAL A 1 93 ? -16.194 -11.059 9.183 1.00 91.56 93 VAL A N 1
ATOM 728 C CA . VAL A 1 93 ? -16.235 -9.838 8.358 1.00 91.56 93 VAL A CA 1
ATOM 729 C C . VAL A 1 93 ? -15.979 -10.169 6.892 1.00 91.56 93 VAL A C 1
ATOM 731 O O . VAL A 1 93 ? -16.724 -9.730 6.022 1.00 91.56 93 VAL A O 1
ATOM 734 N N . TYR A 1 94 ? -14.962 -10.987 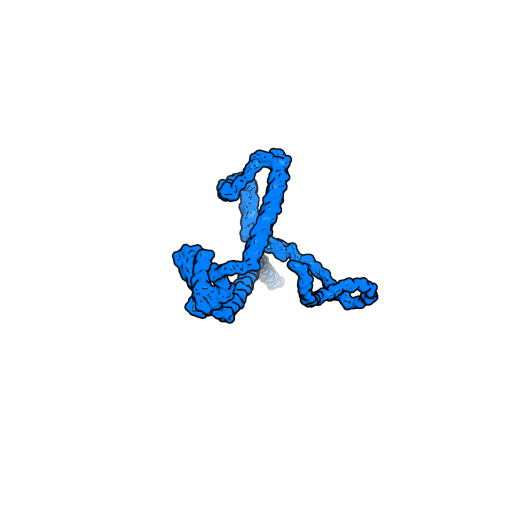6.608 1.00 91.62 94 TYR A N 1
ATOM 735 C CA . TYR A 1 94 ? -14.646 -11.389 5.240 1.00 91.62 94 TYR A CA 1
ATOM 736 C C . TYR A 1 94 ? -15.834 -12.081 4.561 1.00 91.62 94 TYR A C 1
ATOM 738 O O . TYR A 1 94 ? -16.199 -11.719 3.447 1.00 91.62 94 TYR A O 1
ATOM 746 N N . LYS A 1 95 ? -16.487 -13.034 5.239 1.00 92.69 95 LYS A N 1
ATOM 747 C CA . LYS A 1 95 ? -17.670 -13.719 4.696 1.00 92.69 95 LYS A CA 1
ATOM 748 C C . LYS A 1 95 ? -18.834 -12.762 4.429 1.00 92.69 95 LYS A C 1
ATOM 750 O O . LYS A 1 95 ? -19.452 -12.874 3.377 1.00 92.69 95 LYS A O 1
ATOM 755 N N . ALA A 1 96 ? -19.105 -11.834 5.344 1.00 92.31 96 ALA A N 1
ATOM 756 C CA . ALA A 1 96 ? -20.167 -10.836 5.210 1.00 92.31 96 ALA A CA 1
ATOM 757 C C . ALA A 1 96 ? -19.929 -9.889 4.020 1.00 92.31 96 ALA A C 1
ATOM 759 O O . ALA A 1 96 ? -20.806 -9.701 3.179 1.00 92.31 96 ALA A O 1
ATOM 760 N N . VAL A 1 97 ? -18.701 -9.385 3.870 1.00 95.00 97 VAL A N 1
ATOM 761 C CA . VAL A 1 97 ? -18.320 -8.533 2.731 1.00 95.00 97 VAL A CA 1
ATOM 762 C C . VAL A 1 97 ? -18.411 -9.294 1.410 1.00 95.00 97 VAL A C 1
ATOM 764 O O . VAL A 1 97 ? -18.944 -8.777 0.433 1.00 95.00 97 VAL A O 1
ATOM 767 N N . MET A 1 98 ? -17.950 -10.548 1.375 1.00 94.31 98 MET A N 1
ATOM 768 C CA . MET A 1 98 ? -18.073 -11.397 0.183 1.00 94.31 98 MET A CA 1
ATOM 769 C C . MET A 1 98 ? -19.532 -11.754 -0.145 1.00 94.31 98 MET A C 1
ATOM 771 O O . MET A 1 98 ? -19.834 -12.057 -1.297 1.00 94.31 98 MET A O 1
ATOM 775 N N . ALA A 1 99 ? -20.436 -11.698 0.838 1.00 94.12 99 ALA A N 1
ATOM 776 C CA . ALA A 1 99 ? -21.878 -11.849 0.651 1.00 94.12 99 ALA A CA 1
ATOM 777 C C . ALA A 1 99 ? -22.581 -10.549 0.203 1.00 94.12 99 ALA A C 1
ATOM 779 O O . ALA A 1 99 ? -23.768 -10.587 -0.118 1.00 94.12 99 ALA A O 1
ATOM 780 N N . GLY A 1 100 ? -21.860 -9.423 0.128 1.00 93.50 100 GLY A N 1
ATOM 781 C CA . GLY A 1 100 ? -22.366 -8.136 -0.355 1.00 93.50 100 GLY A CA 1
ATOM 782 C C . GLY A 1 100 ? -22.734 -7.128 0.737 1.00 93.50 100 GLY A C 1
ATOM 783 O O . GLY A 1 100 ? -23.276 -6.073 0.410 1.00 93.50 100 GLY A O 1
ATOM 784 N N . GLU A 1 101 ? -22.450 -7.413 2.010 1.00 93.19 101 GLU A N 1
ATOM 785 C CA . GLU A 1 101 ? -22.633 -6.440 3.092 1.00 93.19 101 GLU A CA 1
ATOM 786 C C . GLU A 1 101 ? -21.584 -5.319 3.025 1.00 93.19 101 GLU A C 1
ATOM 788 O O . GLU A 1 101 ? -20.450 -5.512 2.570 1.00 93.19 101 GLU A O 1
ATOM 793 N N . ALA A 1 102 ? -21.952 -4.127 3.503 1.00 92.81 102 ALA A N 1
ATOM 794 C CA . ALA A 1 102 ? -21.022 -3.011 3.599 1.00 92.81 102 ALA A CA 1
ATOM 795 C C . ALA A 1 102 ? -19.908 -3.329 4.611 1.00 92.81 102 ALA A C 1
ATOM 797 O O . ALA A 1 102 ? -20.175 -3.776 5.724 1.00 92.81 102 ALA A O 1
ATOM 798 N N . HIS A 1 103 ? -18.653 -3.063 4.235 1.00 90.25 103 HIS A N 1
ATOM 799 C CA . HIS A 1 103 ? -17.476 -3.407 5.041 1.00 90.25 103 HIS A CA 1
ATOM 800 C C . HIS A 1 103 ? -17.536 -2.876 6.477 1.00 90.25 103 HIS A C 1
ATOM 802 O O . HIS A 1 103 ? -17.312 -3.633 7.421 1.00 90.25 103 HIS A O 1
ATOM 808 N N . ASP A 1 104 ? -17.884 -1.600 6.638 1.00 89.81 104 ASP A N 1
ATOM 809 C CA . ASP A 1 104 ? -17.926 -0.950 7.948 1.00 89.81 104 ASP A CA 1
ATOM 810 C C . ASP A 1 104 ? -19.020 -1.551 8.844 1.00 89.81 104 ASP A C 1
ATOM 812 O O . ASP A 1 104 ? -18.804 -1.765 10.036 1.00 89.81 104 ASP A O 1
ATOM 816 N N . GLU A 1 105 ? -20.177 -1.880 8.266 1.00 89.25 105 GLU A N 1
ATOM 817 C CA . GLU A 1 105 ? -21.297 -2.495 8.984 1.00 89.25 105 GLU A CA 1
ATOM 818 C C . GLU A 1 105 ? -20.957 -3.925 9.415 1.00 89.25 105 GLU A C 1
ATOM 820 O O . GLU A 1 105 ? -21.116 -4.271 10.586 1.00 89.25 105 GLU A O 1
ATOM 825 N N . ALA A 1 106 ? -20.369 -4.712 8.509 1.00 91.12 106 ALA A N 1
ATOM 826 C CA . ALA A 1 106 ? -19.908 -6.066 8.790 1.00 91.12 106 ALA A CA 1
ATOM 827 C C . ALA A 1 106 ? -18.857 -6.106 9.916 1.00 91.12 106 ALA A C 1
ATOM 829 O O . ALA A 1 106 ? -18.900 -6.994 10.771 1.00 91.12 106 ALA A O 1
ATOM 830 N N . ILE A 1 107 ? -17.923 -5.142 9.948 1.00 89.94 107 ILE A N 1
ATOM 831 C CA . ILE A 1 107 ? -16.939 -5.002 11.035 1.00 89.94 107 ILE A CA 1
ATOM 832 C C . ILE A 1 107 ? -17.630 -4.703 12.357 1.00 89.94 107 ILE A C 1
ATOM 834 O O . ILE A 1 107 ? -17.374 -5.386 13.352 1.00 89.94 107 ILE A O 1
ATOM 838 N N . VAL A 1 108 ? -18.473 -3.671 12.382 1.00 88.62 108 VAL A N 1
ATOM 839 C CA . VAL A 1 108 ? -19.116 -3.214 13.616 1.00 88.62 108 VAL A CA 1
ATOM 840 C C . VAL A 1 108 ? -19.979 -4.320 14.208 1.00 88.62 108 VAL A C 1
ATOM 842 O O . VAL A 1 108 ? -19.902 -4.554 15.413 1.00 88.62 108 VAL A O 1
ATOM 845 N N . GLU A 1 109 ? -20.748 -5.027 13.383 1.00 88.81 109 GLU A N 1
ATOM 846 C CA . GLU A 1 109 ? -21.626 -6.094 13.854 1.00 88.81 109 GLU A CA 1
ATOM 847 C C . GLU A 1 109 ? -20.832 -7.309 14.350 1.00 88.81 109 GLU A C 1
ATOM 849 O O . GLU A 1 109 ? -21.097 -7.819 15.438 1.00 88.81 109 GLU A O 1
ATOM 854 N N . ALA A 1 110 ? -19.783 -7.726 13.632 1.00 89.50 110 ALA A N 1
ATOM 855 C CA . ALA A 1 110 ? -18.934 -8.833 14.073 1.00 89.50 110 ALA A CA 1
ATOM 856 C C . ALA A 1 110 ? -18.217 -8.532 15.403 1.00 89.50 110 ALA A C 1
ATOM 858 O O . ALA A 1 110 ? -18.125 -9.409 16.264 1.00 89.50 110 ALA A O 1
ATOM 859 N N . ILE A 1 111 ? -17.737 -7.298 15.594 1.00 87.94 111 ILE A N 1
ATOM 860 C CA . ILE A 1 111 ? -17.116 -6.858 16.852 1.00 87.94 111 ILE A CA 1
ATOM 861 C C . ILE A 1 111 ? -18.154 -6.766 17.973 1.00 87.94 111 ILE A C 1
ATOM 863 O O . ILE A 1 111 ? -17.886 -7.211 19.089 1.00 87.94 111 ILE A O 1
ATOM 867 N N . ARG A 1 112 ? -19.333 -6.196 17.696 1.00 86.88 112 ARG A N 1
ATOM 868 C CA . ARG A 1 112 ? -20.424 -6.057 18.670 1.00 86.88 112 ARG A CA 1
ATOM 869 C C . ARG A 1 112 ? -20.863 -7.420 19.193 1.00 86.88 112 ARG A C 1
ATOM 871 O O . ARG A 1 112 ? -20.954 -7.601 20.405 1.00 86.88 112 ARG A O 1
ATOM 878 N N . ASP A 1 113 ? -21.065 -8.376 18.298 1.00 86.50 113 ASP A N 1
ATOM 879 C CA . ASP A 1 113 ? -21.441 -9.738 18.661 1.00 86.50 113 ASP A CA 1
ATOM 880 C C . ASP A 1 113 ? -20.349 -10.432 19.471 1.00 86.50 113 ASP A C 1
ATOM 882 O O . ASP A 1 113 ? -20.646 -11.042 20.500 1.00 86.50 113 ASP A O 1
ATOM 886 N N . ALA A 1 114 ? -19.082 -10.294 19.069 1.00 86.75 114 ALA A N 1
ATOM 887 C CA . ALA A 1 114 ? -17.960 -10.846 19.821 1.00 86.75 114 ALA A CA 1
ATOM 888 C C . ALA A 1 114 ? -17.873 -10.243 21.234 1.00 86.75 114 ALA A C 1
ATOM 890 O O . ALA A 1 114 ? -17.691 -10.975 22.205 1.00 86.75 114 ALA A O 1
ATOM 891 N N . ALA A 1 115 ? -18.069 -8.929 21.368 1.00 86.00 115 ALA A N 1
ATOM 892 C CA . ALA A 1 115 ? -18.057 -8.229 22.651 1.00 86.00 115 ALA A CA 1
ATOM 893 C C . ALA A 1 115 ? -19.283 -8.538 23.529 1.00 86.00 115 ALA A C 1
ATOM 895 O O . ALA A 1 115 ? -19.193 -8.448 24.752 1.00 86.00 115 ALA A O 1
ATOM 896 N N . SER A 1 116 ? -20.416 -8.927 22.935 1.00 83.75 116 SER A N 1
ATOM 897 C CA . SER A 1 116 ? -21.642 -9.271 23.670 1.00 83.75 116 SER A CA 1
ATOM 898 C C . SER A 1 116 ? -21.528 -10.563 24.489 1.00 83.75 116 SER A C 1
ATOM 900 O O . SER A 1 116 ? -22.304 -10.767 25.422 1.00 83.75 116 SER A O 1
ATOM 902 N N . LYS A 1 117 ? -20.551 -11.426 24.171 1.00 83.31 117 LYS A N 1
ATOM 903 C CA . LYS A 1 117 ? -20.303 -12.700 24.856 1.00 83.31 117 LYS A CA 1
ATOM 904 C C . LYS A 1 117 ? -19.534 -12.468 26.165 1.00 83.31 117 LYS A C 1
ATOM 906 O O . LYS A 1 117 ? -18.354 -12.101 26.099 1.00 83.31 117 LYS A O 1
ATOM 911 N N . PRO A 1 118 ? -20.145 -12.705 27.346 1.00 79.00 118 PRO A N 1
ATOM 912 C CA . PRO A 1 118 ? -19.473 -12.514 28.628 1.00 79.00 118 PRO A CA 1
ATOM 913 C C . PRO A 1 118 ? -18.265 -13.444 28.765 1.00 79.00 118 PRO A C 1
ATOM 915 O O . PRO A 1 118 ? -18.372 -14.639 28.504 1.00 79.00 118 PRO A O 1
ATOM 918 N N . GLY A 1 119 ? -17.121 -12.900 29.182 1.00 78.75 119 GLY A N 1
ATOM 919 C CA . GLY A 1 119 ? -15.882 -13.668 29.354 1.00 78.75 119 GLY A CA 1
ATOM 920 C C . GLY A 1 119 ? -15.037 -13.812 28.084 1.00 78.75 119 GLY A C 1
ATOM 921 O O . GLY A 1 119 ? -13.954 -14.387 28.146 1.00 78.75 119 GLY A O 1
ATOM 922 N N . SER A 1 120 ? -15.476 -13.260 26.948 1.00 82.94 120 SER A N 1
ATOM 923 C CA . SER A 1 120 ? -14.640 -13.168 25.746 1.00 82.94 120 SER A CA 1
ATOM 924 C C . SER A 1 120 ? -13.559 -12.090 25.897 1.00 82.94 120 SER A C 1
ATOM 926 O O . SER A 1 120 ? -13.781 -11.061 26.543 1.00 82.94 120 SER A O 1
ATOM 928 N N . ALA A 1 121 ? -12.410 -12.261 25.237 1.00 83.19 121 ALA A N 1
ATOM 929 C CA . ALA A 1 121 ? -11.371 -11.225 25.187 1.00 83.19 121 ALA A CA 1
ATOM 930 C C . ALA A 1 121 ? -11.909 -9.891 24.619 1.00 83.19 121 ALA A C 1
ATOM 932 O O . ALA A 1 121 ? -11.562 -8.815 25.105 1.00 83.19 121 ALA A O 1
ATOM 933 N N . TRP A 1 122 ? -12.843 -9.958 23.664 1.00 84.25 122 TRP A N 1
ATOM 934 C CA . TRP A 1 122 ? -13.524 -8.792 23.094 1.00 84.25 122 TRP A CA 1
ATOM 935 C C . TRP A 1 122 ? -14.380 -8.030 24.118 1.00 84.25 122 TRP A C 1
ATOM 937 O O . TRP A 1 122 ? -14.375 -6.799 24.102 1.00 84.25 122 TRP A O 1
ATOM 947 N N . SER A 1 123 ? -15.036 -8.728 25.053 1.00 81.06 123 SER A N 1
ATOM 948 C CA . SER A 1 123 ? -15.806 -8.103 26.144 1.00 81.06 123 SER A CA 1
ATOM 949 C C . SER A 1 123 ? -14.936 -7.361 27.170 1.00 81.06 123 SER A C 1
ATOM 951 O O . SER A 1 123 ? -15.412 -6.448 27.841 1.00 81.06 123 SER A O 1
ATOM 953 N N . SER A 1 124 ? -13.649 -7.718 27.275 1.00 79.50 124 SER A N 1
ATOM 954 C CA . SER A 1 124 ? -12.684 -7.011 28.127 1.00 79.50 124 SER A CA 1
ATOM 955 C C . SER A 1 124 ? -12.086 -5.776 27.451 1.00 79.50 124 SER A C 1
ATOM 957 O O . SER A 1 124 ? -11.712 -4.834 28.146 1.00 79.50 124 SER A O 1
ATOM 959 N N . ILE A 1 125 ? -11.945 -5.788 26.121 1.00 79.19 125 ILE A N 1
ATOM 960 C CA . ILE A 1 125 ? -11.369 -4.672 25.351 1.00 79.19 125 ILE A CA 1
ATOM 961 C C . ILE A 1 125 ? -12.396 -3.569 25.140 1.00 79.19 125 ILE A C 1
ATOM 963 O O . ILE A 1 125 ? -12.075 -2.388 25.253 1.00 79.19 125 ILE A O 1
ATOM 967 N N . ILE A 1 126 ? -13.626 -3.959 24.820 1.00 73.81 126 ILE A N 1
ATOM 968 C CA . ILE A 1 126 ? -14.748 -3.043 24.685 1.00 73.81 126 ILE A CA 1
ATOM 969 C C . ILE A 1 126 ? -15.542 -3.190 25.976 1.00 73.81 126 ILE A C 1
ATOM 971 O O . ILE A 1 126 ? -16.426 -4.049 26.031 1.00 73.81 126 ILE A O 1
ATOM 975 N N . PRO A 1 127 ? -15.221 -2.413 27.034 1.00 61.34 127 PRO A N 1
ATOM 976 C CA . PRO A 1 127 ? -16.018 -2.444 28.246 1.00 61.34 127 PRO A CA 1
ATOM 977 C C . PRO A 1 127 ? -17.462 -2.206 27.836 1.00 61.34 127 PRO A C 1
ATOM 979 O O . PRO A 1 127 ? -17.756 -1.251 27.109 1.00 61.34 127 PRO A O 1
ATOM 982 N N . ALA A 1 128 ? -18.335 -3.129 28.236 1.00 56.19 128 ALA A N 1
ATOM 983 C CA . ALA A 1 128 ? -19.727 -3.106 27.846 1.00 56.19 128 ALA A CA 1
ATOM 984 C C . ALA A 1 128 ? -20.273 -1.688 28.048 1.00 56.19 128 ALA A C 1
ATOM 986 O O . ALA A 1 128 ? -20.326 -1.182 29.171 1.00 56.19 128 ALA A O 1
ATOM 987 N N . VAL A 1 129 ? -20.724 -1.048 26.964 1.00 55.84 129 VAL A N 1
ATOM 988 C CA . VAL A 1 129 ? -21.546 0.173 27.029 1.00 55.84 129 VAL A CA 1
ATOM 989 C C . VAL A 1 129 ? -22.960 -0.230 27.479 1.00 55.84 129 VAL A C 1
ATOM 991 O O . VAL A 1 129 ? -23.969 0.113 26.877 1.00 55.84 129 VAL A O 1
ATOM 994 N N . ILE A 1 130 ? -23.023 -1.060 28.515 1.00 54.75 130 ILE A N 1
ATOM 995 C CA . ILE A 1 130 ? -24.206 -1.649 29.127 1.00 54.75 130 ILE A CA 1
ATOM 996 C C . ILE A 1 130 ? -24.028 -1.423 30.631 1.00 54.75 130 ILE A C 1
ATOM 998 O O . ILE A 1 130 ? -23.948 -2.340 31.439 1.00 54.75 130 ILE A O 1
ATOM 1002 N N . GLY A 1 131 ? -23.844 -0.162 31.004 1.00 61.22 131 GLY A N 1
ATOM 1003 C CA . GLY A 1 131 ? -23.661 0.260 32.382 1.00 61.22 131 GLY A CA 1
ATOM 1004 C C . GLY A 1 131 ? -23.864 1.767 32.498 1.00 61.22 131 GLY A C 1
ATOM 1005 O O . GLY A 1 131 ? -23.716 2.476 31.496 1.00 61.22 131 GLY A O 1
ATOM 1006 N N . PRO A 1 132 ? -24.229 2.283 33.685 1.00 58.53 132 PRO A N 1
ATOM 1007 C CA . PRO A 1 132 ? -24.271 3.720 33.920 1.00 58.53 132 PRO A CA 1
ATOM 1008 C C . PRO A 1 132 ? -22.911 4.310 33.535 1.00 58.53 132 PRO A C 1
ATOM 1010 O O . PRO A 1 132 ? -21.889 3.880 34.071 1.00 58.53 132 PRO A O 1
ATOM 1013 N N . ARG A 1 133 ? -22.885 5.251 32.580 1.00 63.75 133 ARG A N 1
ATOM 1014 C CA . ARG A 1 133 ? -21.646 5.949 32.208 1.00 63.75 133 ARG A CA 1
ATOM 1015 C C . ARG A 1 133 ? -21.010 6.508 33.473 1.00 63.75 133 ARG A C 1
ATOM 1017 O O . ARG A 1 133 ? -21.694 7.158 34.266 1.00 63.75 133 ARG A O 1
ATOM 1024 N N . THR A 1 134 ? -19.718 6.261 33.661 1.00 72.38 134 THR A N 1
ATOM 1025 C CA . THR A 1 134 ? -18.999 6.867 34.781 1.00 72.38 134 THR A CA 1
ATOM 1026 C C . THR A 1 134 ? -18.936 8.382 34.575 1.00 72.38 134 THR A C 1
ATOM 1028 O O . THR A 1 134 ? -19.004 8.873 33.443 1.00 72.38 134 THR A O 1
ATOM 1031 N N . ASN A 1 135 ? -18.832 9.143 35.666 1.00 78.12 135 ASN A N 1
ATOM 1032 C CA . ASN A 1 135 ? -18.794 10.608 35.598 1.00 78.12 135 ASN A CA 1
ATOM 1033 C C . ASN A 1 135 ? -17.654 11.091 34.677 1.00 78.12 135 ASN A C 1
ATOM 1035 O O . ASN A 1 135 ? -17.852 11.967 33.842 1.00 78.12 135 ASN A O 1
ATOM 1039 N N . ASP A 1 136 ? -16.510 10.406 34.713 1.00 79.31 136 ASP A N 1
ATOM 1040 C CA . ASP A 1 136 ? -15.351 10.692 33.861 1.00 79.31 136 ASP A CA 1
ATOM 1041 C C . ASP A 1 136 ? -15.644 10.514 32.365 1.00 79.31 136 ASP A C 1
ATOM 1043 O O . ASP A 1 136 ? -15.238 11.341 31.548 1.00 79.31 136 ASP A O 1
ATOM 1047 N N . GLN A 1 137 ? -16.400 9.477 31.985 1.00 76.50 137 GLN A N 1
ATOM 1048 C CA . GLN A 1 137 ? -16.816 9.268 30.593 1.00 76.50 137 GLN A CA 1
ATOM 1049 C C . GLN A 1 137 ? -17.771 10.367 30.122 1.00 76.50 137 GLN A C 1
ATOM 1051 O O . GLN A 1 137 ? -17.704 10.798 28.971 1.00 76.50 137 GLN A O 1
ATOM 1056 N N . TYR A 1 138 ? -18.651 10.838 31.009 1.00 82.94 138 TYR A N 1
ATOM 1057 C CA . TYR A 1 138 ? -19.545 11.951 30.708 1.00 82.94 138 TYR A CA 1
ATOM 1058 C C . TYR A 1 138 ? -18.769 13.261 30.533 1.00 82.94 138 TYR A C 1
ATOM 1060 O O . TYR A 1 138 ? -18.981 13.971 29.551 1.00 82.94 138 TYR A O 1
ATOM 1068 N N . ILE A 1 139 ? -17.827 13.549 31.435 1.00 86.12 139 ILE A N 1
ATOM 1069 C CA . ILE A 1 139 ? -16.954 14.727 31.363 1.00 86.12 139 ILE A CA 1
ATOM 1070 C C . ILE A 1 139 ? -16.110 14.690 30.085 1.00 86.12 139 ILE A C 1
ATOM 1072 O O . ILE A 1 139 ? -16.042 15.686 29.369 1.00 86.12 139 ILE A O 1
ATOM 1076 N N . SER A 1 140 ? -15.523 13.539 29.747 1.00 86.00 140 SER A N 1
ATOM 1077 C CA . SER A 1 140 ? -14.745 13.359 28.518 1.00 86.00 140 SER A CA 1
ATOM 1078 C C . SER A 1 140 ? -15.588 13.609 27.262 1.00 86.00 140 SER A C 1
ATOM 1080 O O . SER A 1 140 ? -15.203 14.411 26.409 1.00 86.00 140 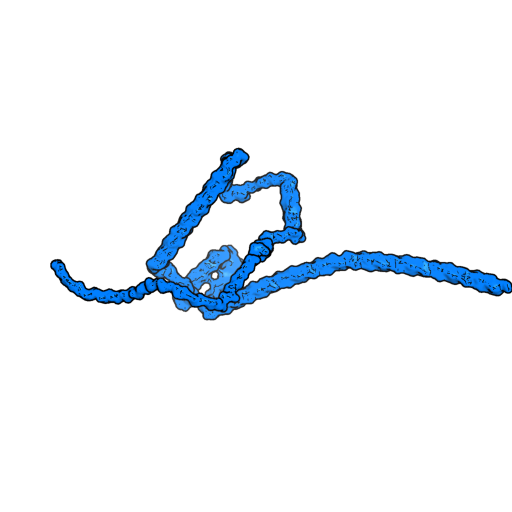SER A O 1
ATOM 1082 N N . ALA A 1 141 ? -16.780 13.009 27.172 1.00 86.69 141 ALA A N 1
ATOM 1083 C CA . ALA A 1 141 ? -17.686 13.218 26.043 1.00 86.69 141 ALA A CA 1
ATOM 1084 C C . ALA A 1 141 ? -18.156 14.680 25.932 1.00 86.69 141 ALA A C 1
ATOM 1086 O O . ALA A 1 141 ? -18.270 15.224 24.827 1.00 86.69 141 ALA A O 1
ATOM 1087 N N . LEU A 1 142 ? -18.407 15.334 27.070 1.00 92.75 142 LEU A N 1
ATOM 1088 C CA . LEU A 1 142 ? -18.777 16.744 27.125 1.00 92.75 142 LEU A CA 1
ATOM 1089 C C . LEU A 1 142 ? -17.626 17.633 26.640 1.00 92.75 142 LEU A C 1
ATOM 1091 O O . LEU A 1 142 ? -17.852 18.485 25.783 1.00 92.75 142 LEU A O 1
ATOM 1095 N N . ASN A 1 143 ? -16.403 17.396 27.116 1.00 92.75 143 ASN A N 1
ATOM 1096 C CA . ASN A 1 143 ? -15.211 18.130 26.693 1.00 92.75 143 ASN A CA 1
ATOM 1097 C C . ASN A 1 143 ? -14.970 17.982 25.190 1.00 92.75 143 ASN A C 1
ATOM 1099 O O . ASN A 1 143 ? -14.844 18.991 24.503 1.00 92.75 143 ASN A O 1
ATOM 1103 N N . MET A 1 144 ? -15.033 16.757 24.660 1.00 91.06 144 MET A N 1
ATOM 1104 C CA . MET A 1 144 ? -14.900 16.499 23.223 1.00 91.06 144 MET A CA 1
ATOM 1105 C C . MET A 1 144 ? -15.976 17.238 22.412 1.00 91.06 144 MET A C 1
ATOM 1107 O O . MET A 1 144 ? -15.700 17.833 21.371 1.00 91.06 144 MET A O 1
ATOM 1111 N N . THR A 1 145 ? -17.216 17.265 22.908 1.00 94.38 145 THR A N 1
ATOM 1112 C CA . THR A 1 145 ? -18.313 18.000 22.260 1.00 94.38 145 THR A CA 1
ATOM 1113 C C . THR A 1 145 ? -18.082 19.513 22.288 1.00 94.38 145 THR A C 1
ATOM 1115 O O . THR A 1 145 ? -18.365 20.205 21.306 1.00 94.38 145 THR A O 1
ATOM 1118 N N . LEU A 1 146 ? -17.597 20.053 23.407 1.00 95.81 146 LEU A N 1
ATOM 1119 C CA . LEU A 1 146 ? -17.287 21.476 23.548 1.00 95.81 146 LEU A CA 1
ATOM 1120 C C . LEU A 1 146 ? -16.113 21.888 22.658 1.00 95.81 146 LEU A C 1
ATOM 1122 O O . LEU A 1 146 ? -16.184 22.935 22.013 1.00 95.81 146 LEU A O 1
ATOM 1126 N N . GLU A 1 147 ? -15.084 21.053 22.576 1.00 95.25 147 GLU A N 1
ATOM 1127 C CA . GLU A 1 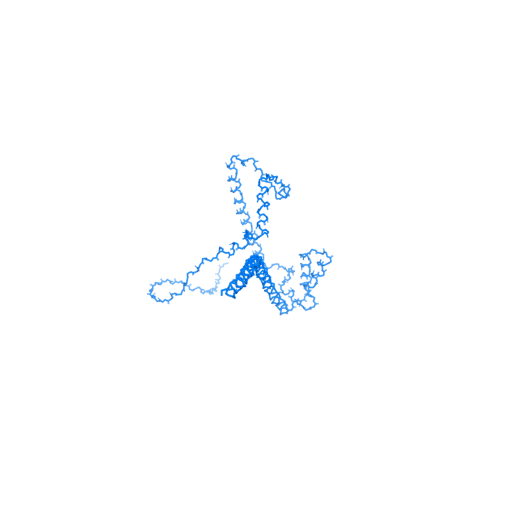147 ? -13.920 21.266 21.724 1.00 95.25 147 GLU A CA 1
ATOM 1128 C C . GLU A 1 147 ? -14.305 21.244 20.245 1.00 95.25 147 GLU A C 1
ATOM 1130 O O . GLU A 1 147 ? -14.071 22.224 19.542 1.00 95.25 147 GLU A O 1
ATOM 1135 N N . CYS A 1 148 ? -15.052 20.231 19.802 1.00 94.56 148 CYS A N 1
ATOM 1136 C CA . CYS A 1 148 ? -15.562 20.167 18.432 1.00 94.56 148 CYS A CA 1
ATOM 1137 C C . CYS A 1 148 ? -16.436 21.390 18.081 1.00 94.56 148 CYS A C 1
ATOM 1139 O O . CYS A 1 148 ? -16.364 21.943 16.980 1.00 94.56 148 CYS A O 1
ATOM 1141 N N . ARG A 1 149 ? -17.245 21.890 19.029 1.00 95.75 149 ARG A N 1
ATOM 1142 C CA . ARG A 1 149 ? -18.011 23.137 18.837 1.00 95.75 149 ARG A CA 1
ATOM 1143 C C . ARG A 1 149 ? -17.108 24.359 18.702 1.00 95.75 149 ARG A C 1
ATOM 1145 O O . ARG A 1 149 ? -17.437 25.246 17.912 1.00 95.75 149 ARG A O 1
ATOM 1152 N N . ARG A 1 150 ? -16.025 24.441 19.477 1.00 94.44 150 ARG A N 1
ATOM 1153 C CA . ARG A 1 150 ? -15.034 25.521 19.382 1.00 94.44 150 ARG A CA 1
ATOM 1154 C C . ARG A 1 150 ? -14.367 25.500 18.008 1.00 94.44 150 ARG A C 1
ATOM 1156 O O . ARG A 1 150 ? -14.437 26.503 17.302 1.00 94.44 150 ARG A O 1
ATOM 1163 N N . GLU A 1 151 ? -13.846 24.351 17.594 1.00 94.44 151 GLU A N 1
ATOM 1164 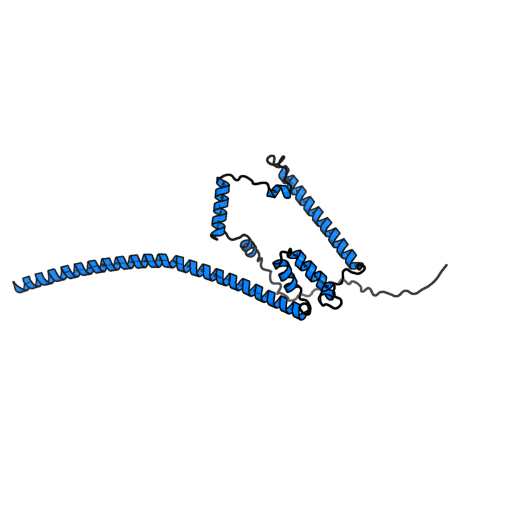C CA . GLU A 1 151 ? -13.200 24.163 16.291 1.00 94.44 151 GLU A CA 1
ATOM 1165 C C . GLU A 1 151 ? -14.139 24.511 15.132 1.00 94.44 151 GLU A C 1
ATOM 1167 O O . GLU A 1 151 ? -13.774 25.246 14.218 1.00 94.44 151 GLU A O 1
ATOM 1172 N N . ASN A 1 152 ? -15.396 24.067 15.186 1.00 93.81 152 ASN A N 1
ATOM 1173 C CA . ASN A 1 152 ? -16.364 24.381 14.139 1.00 93.81 152 ASN A CA 1
ATOM 1174 C C . ASN A 1 152 ? -16.657 25.892 14.063 1.00 93.81 152 ASN A C 1
ATOM 1176 O O . ASN A 1 152 ? -16.802 26.444 12.974 1.00 93.81 152 ASN A O 1
ATOM 1180 N N . ARG A 1 153 ? -16.698 26.606 15.198 1.00 94.62 153 ARG A N 1
ATOM 1181 C CA . ARG A 1 153 ? -16.832 28.075 15.190 1.00 94.62 153 ARG A CA 1
ATOM 1182 C C . ARG A 1 153 ? -15.615 28.750 14.564 1.00 94.62 153 ARG A C 1
ATOM 1184 O O . ARG A 1 153 ? -15.801 29.675 13.776 1.00 94.62 153 ARG A O 1
ATOM 1191 N N . GLU A 1 154 ? -14.410 28.288 14.882 1.00 94.19 154 GLU A N 1
ATOM 1192 C CA . GLU A 1 154 ? -13.162 28.797 14.300 1.00 94.19 154 GLU A CA 1
ATOM 1193 C C . GLU A 1 154 ? -13.139 28.576 12.783 1.00 94.19 154 GLU A C 1
ATOM 1195 O O . GLU A 1 154 ? -12.946 29.524 12.020 1.00 94.19 154 GLU A O 1
ATOM 1200 N N . LEU A 1 155 ? -13.472 27.369 12.322 1.00 92.38 155 LEU A N 1
ATOM 1201 C CA . LEU A 1 155 ? -13.583 27.053 10.897 1.00 92.38 155 LEU A CA 1
ATOM 1202 C C . LEU A 1 155 ? -14.651 27.899 10.194 1.00 92.38 155 LEU A C 1
ATOM 1204 O O . LEU A 1 155 ? -14.431 28.375 9.081 1.00 92.38 155 LEU A O 1
ATOM 1208 N N . GLN A 1 156 ? -15.799 28.137 10.832 1.00 91.88 156 GLN A N 1
ATOM 1209 C CA . GLN A 1 156 ? -16.832 29.023 10.290 1.00 91.88 156 GLN A CA 1
ATOM 1210 C C . GLN A 1 156 ? -16.362 30.479 10.214 1.00 91.88 156 GLN A C 1
ATOM 1212 O O . GLN A 1 156 ? -16.708 31.170 9.255 1.00 91.88 156 GLN A O 1
ATOM 1217 N N . ALA A 1 157 ? -15.580 30.956 11.184 1.00 91.75 157 ALA A N 1
ATOM 1218 C CA . ALA A 1 157 ? -15.003 32.297 11.154 1.00 91.75 157 ALA A CA 1
ATOM 1219 C C . ALA A 1 157 ? -14.004 32.440 9.998 1.00 91.75 157 ALA A C 1
ATOM 1221 O O . ALA A 1 157 ? -14.138 33.362 9.195 1.00 91.75 157 ALA A O 1
ATOM 1222 N N . VAL A 1 158 ? -13.089 31.479 9.843 1.00 91.06 158 VAL A N 1
ATOM 1223 C CA . VAL A 1 158 ? -12.138 31.419 8.721 1.00 91.06 158 VAL A CA 1
ATOM 1224 C C . VAL A 1 158 ? -12.881 31.364 7.385 1.00 91.06 158 VAL A C 1
ATOM 1226 O O . VAL A 1 158 ? -12.590 32.134 6.472 1.00 91.06 158 VAL A O 1
ATOM 1229 N N . LYS A 1 159 ? -13.908 30.515 7.275 1.00 89.19 159 LYS A N 1
ATOM 1230 C CA . LYS A 1 159 ? -14.751 30.420 6.077 1.00 89.19 159 LYS A CA 1
ATOM 1231 C C . LYS A 1 159 ? -15.440 31.747 5.751 1.00 89.19 159 LYS A C 1
ATOM 1233 O O . LYS A 1 159 ? -15.483 32.138 4.588 1.00 89.19 159 LYS A O 1
ATOM 1238 N N . LYS A 1 160 ? -16.002 32.432 6.751 1.00 87.56 160 LYS A N 1
ATOM 1239 C CA . LYS A 1 160 ? -16.646 33.742 6.564 1.00 87.56 160 LYS A CA 1
ATOM 1240 C C . LYS A 1 160 ? -15.643 34.806 6.137 1.00 87.56 160 LYS A C 1
ATOM 1242 O O . LYS A 1 160 ? -15.965 35.568 5.235 1.00 87.56 160 LYS A O 1
ATOM 1247 N N . PHE A 1 161 ? -14.456 34.825 6.742 1.00 90.12 161 PHE A N 1
ATOM 1248 C CA . PHE A 1 161 ? -13.377 35.738 6.376 1.00 90.12 161 PHE A CA 1
ATOM 1249 C C . PHE A 1 161 ? -12.999 35.573 4.903 1.00 90.12 161 PHE A C 1
ATOM 1251 O O . PHE A 1 161 ? -13.124 36.521 4.134 1.00 90.12 161 PHE A O 1
ATOM 1258 N N . TRP A 1 162 ? -12.659 34.354 4.476 1.00 86.31 162 TRP A N 1
ATOM 1259 C CA . TRP A 1 162 ? -12.293 34.096 3.081 1.00 86.31 162 TRP A CA 1
ATOM 1260 C C . TRP A 1 162 ? -13.441 34.354 2.105 1.00 86.31 162 TRP A C 1
ATOM 1262 O O . TRP A 1 162 ? -13.209 34.839 1.003 1.00 86.31 162 TRP A O 1
ATOM 1272 N N . LYS A 1 163 ? -14.690 34.097 2.512 1.00 84.69 163 LYS A N 1
ATOM 1273 C CA . LYS A 1 163 ? -15.866 34.470 1.716 1.00 84.69 163 LYS A CA 1
ATOM 1274 C C . LYS A 1 163 ? -16.027 35.991 1.590 1.00 84.69 163 LYS A C 1
ATOM 1276 O O . LYS A 1 163 ? -16.508 36.445 0.560 1.00 84.69 163 LYS A O 1
ATOM 1281 N N . GLY A 1 164 ? -15.671 36.751 2.625 1.00 84.00 164 GLY A N 1
ATOM 1282 C CA . GLY A 1 164 ? -15.645 38.214 2.601 1.00 84.00 164 GLY A CA 1
ATOM 1283 C C . GLY A 1 164 ? -14.581 38.732 1.640 1.00 84.00 164 GLY A C 1
ATOM 1284 O O . GLY A 1 164 ? -14.929 39.416 0.688 1.00 84.00 164 GLY A O 1
ATOM 1285 N N . VAL A 1 165 ? -13.331 38.293 1.813 1.00 85.75 165 VAL A N 1
ATOM 1286 C CA . VAL A 1 165 ? -12.200 38.649 0.935 1.00 85.75 165 VAL A CA 1
ATOM 1287 C C . VAL A 1 165 ? -12.508 38.335 -0.532 1.00 85.75 165 VAL A C 1
ATOM 1289 O O . VAL A 1 165 ? -12.286 39.161 -1.406 1.00 85.75 165 VAL A O 1
ATOM 1292 N N . ALA A 1 166 ? -13.088 37.165 -0.817 1.00 80.88 166 ALA A N 1
ATOM 1293 C CA . ALA A 1 166 ? -13.456 36.794 -2.183 1.00 80.88 166 ALA A CA 1
ATOM 1294 C C . ALA A 1 166 ? -14.563 37.677 -2.788 1.00 80.88 166 ALA A C 1
ATOM 1296 O O . ALA A 1 166 ? -14.667 37.751 -4.004 1.00 80.88 166 ALA A O 1
ATOM 1297 N N . LYS A 1 167 ? -15.399 38.322 -1.966 1.00 82.00 167 LYS A N 1
ATOM 1298 C CA . LYS A 1 167 ? -16.490 39.207 -2.409 1.00 82.00 167 LYS A CA 1
ATOM 1299 C C . LYS A 1 167 ? -16.072 40.668 -2.576 1.00 82.00 167 LYS A C 1
ATOM 1301 O O . LYS A 1 167 ? -16.847 41.429 -3.144 1.00 82.00 167 LYS A O 1
ATOM 1306 N N . GLU A 1 168 ? -14.910 41.060 -2.056 1.00 81.25 168 GLU A N 1
ATOM 1307 C CA . GLU A 1 168 ? -14.353 42.411 -2.232 1.00 81.25 168 GLU A CA 1
ATOM 1308 C C . GLU A 1 168 ? -13.833 42.641 -3.659 1.00 81.25 168 GLU A C 1
ATOM 1310 O O . GLU A 1 168 ? -13.736 43.782 -4.101 1.00 81.25 168 GLU A O 1
ATOM 1315 N N . ASP A 1 169 ? -13.544 41.568 -4.396 1.00 80.44 169 ASP A N 1
ATOM 1316 C CA . ASP A 1 169 ? -13.228 41.616 -5.821 1.00 80.44 169 ASP A CA 1
ATOM 1317 C C . ASP A 1 169 ? -14.518 41.799 -6.648 1.00 80.44 169 ASP A C 1
ATOM 1319 O O . ASP A 1 169 ? -15.426 40.962 -6.586 1.00 80.44 169 ASP A O 1
ATOM 1323 N N . GLU A 1 170 ? -14.607 42.882 -7.433 1.00 75.00 170 GLU A N 1
ATOM 1324 C CA . GLU A 1 170 ? -15.780 43.218 -8.264 1.00 75.00 170 GLU A CA 1
ATOM 1325 C C . GLU A 1 170 ? -16.156 42.085 -9.231 1.00 75.00 170 GLU A C 1
ATOM 1327 O O . GLU A 1 170 ? -17.334 41.904 -9.540 1.00 75.00 170 GLU A O 1
ATOM 1332 N N . ALA A 1 171 ? -15.187 41.261 -9.649 1.00 72.12 171 ALA A N 1
ATOM 1333 C CA . ALA A 1 171 ? -15.430 40.100 -10.504 1.00 72.12 171 ALA A CA 1
ATOM 1334 C C . ALA A 1 171 ? -16.250 38.983 -9.820 1.00 72.12 171 ALA A C 1
ATOM 1336 O O . ALA A 1 171 ? -16.837 38.141 -10.502 1.00 72.12 171 ALA A O 1
ATOM 1337 N N . ASN A 1 172 ? -16.297 38.960 -8.484 1.00 69.81 172 ASN A N 1
ATOM 1338 C CA . ASN A 1 172 ? -16.831 37.858 -7.679 1.00 69.81 172 ASN A CA 1
ATOM 1339 C C . ASN A 1 172 ? -17.961 38.282 -6.717 1.00 69.81 172 ASN A C 1
ATOM 1341 O O . ASN A 1 172 ? -18.473 37.446 -5.963 1.00 69.81 172 ASN A O 1
ATOM 1345 N N . ALA A 1 173 ? -18.384 39.551 -6.738 1.00 72.12 173 ALA A N 1
ATOM 1346 C CA . ALA A 1 173 ? -19.394 40.098 -5.826 1.00 72.12 173 ALA A CA 1
ATOM 1347 C C . ALA A 1 173 ? -20.719 39.297 -5.842 1.00 72.12 173 ALA A C 1
ATOM 1349 O O . ALA A 1 173 ? -21.250 38.932 -4.778 1.00 72.12 173 ALA A O 1
ATOM 1350 N N . ASP A 1 174 ? -21.171 38.927 -7.046 1.00 72.25 174 ASP A N 1
ATOM 1351 C CA . ASP A 1 174 ? -22.410 38.178 -7.308 1.00 72.25 174 ASP A CA 1
ATOM 1352 C C . ASP A 1 174 ? -22.213 36.653 -7.381 1.00 72.25 174 ASP A C 1
ATOM 1354 O O . ASP A 1 174 ? -23.169 35.898 -7.578 1.00 72.25 174 ASP A O 1
ATOM 1358 N N . LEU A 1 175 ? -20.985 36.160 -7.180 1.00 70.25 175 LEU A N 1
ATOM 1359 C CA . LEU A 1 175 ? -20.682 34.735 -7.263 1.00 70.25 175 LEU A CA 1
ATOM 1360 C C . LEU A 1 175 ? -21.237 33.997 -6.032 1.00 70.25 175 LEU A C 1
ATOM 1362 O O . LEU A 1 175 ? -20.689 34.033 -4.924 1.00 70.25 175 LEU A O 1
ATOM 1366 N N . ILE A 1 176 ? -22.358 33.301 -6.219 1.00 70.56 176 ILE A N 1
ATOM 1367 C CA . ILE A 1 176 ? -22.934 32.422 -5.200 1.00 70.56 176 ILE A CA 1
ATOM 1368 C C . ILE A 1 176 ? -22.100 31.143 -5.152 1.00 70.56 176 ILE A C 1
ATOM 1370 O O . ILE A 1 176 ? -22.062 30.384 -6.116 1.00 70.56 176 ILE A O 1
ATOM 1374 N N . THR A 1 177 ? -21.460 30.870 -4.011 1.00 64.50 177 THR A N 1
ATOM 1375 C CA . THR A 1 177 ? -20.801 29.579 -3.787 1.00 64.50 177 THR A CA 1
ATOM 1376 C C . THR A 1 177 ? -21.871 28.478 -3.778 1.00 64.50 177 THR A C 1
ATOM 1378 O O . THR A 1 177 ? -22.729 28.500 -2.887 1.00 64.50 177 THR A O 1
ATOM 1381 N N . PRO A 1 178 ? -21.863 27.531 -4.733 1.00 64.88 178 PRO A N 1
ATOM 1382 C CA . PRO A 1 178 ? -22.829 26.437 -4.751 1.00 64.88 178 PRO A CA 1
ATOM 1383 C C . PRO A 1 178 ? -22.673 25.553 -3.503 1.00 64.88 178 PRO A C 1
ATOM 1385 O O . PRO A 1 178 ? -21.606 25.489 -2.886 1.00 64.88 178 PRO A O 1
ATOM 1388 N N . SER A 1 179 ? -23.751 24.876 -3.101 1.00 63.19 179 SER A N 1
ATOM 1389 C CA . SER A 1 179 ? -23.696 23.919 -1.991 1.00 63.19 179 SER A CA 1
ATOM 1390 C C . SER A 1 179 ? -22.852 22.691 -2.373 1.00 63.19 179 SER A C 1
ATOM 1392 O O . SER A 1 179 ? -22.640 22.416 -3.555 1.00 63.19 179 SER A O 1
ATOM 1394 N N . ALA A 1 180 ? -22.367 21.935 -1.381 1.00 59.59 180 ALA A N 1
ATOM 1395 C CA . ALA A 1 180 ? -21.507 20.768 -1.616 1.00 59.59 180 ALA A CA 1
ATOM 1396 C C . ALA A 1 180 ? -22.148 19.724 -2.553 1.00 59.59 180 ALA A C 1
ATOM 1398 O O . ALA A 1 180 ? -21.462 19.137 -3.385 1.00 59.59 180 ALA A O 1
ATOM 1399 N N . SER A 1 181 ? -23.470 19.556 -2.480 1.00 63.62 181 SER A N 1
ATOM 1400 C CA . SER A 1 181 ? -24.253 18.677 -3.356 1.00 63.62 181 SER A CA 1
ATOM 1401 C C . SER A 1 181 ? -24.348 19.204 -4.792 1.00 63.62 181 SER A C 1
ATOM 1403 O O . SER A 1 181 ? -24.450 18.426 -5.734 1.00 63.62 181 SER A O 1
ATOM 1405 N N . THR A 1 182 ? -24.293 20.524 -4.976 1.00 59.12 182 THR A N 1
ATOM 1406 C CA . THR A 1 182 ? -24.333 21.175 -6.292 1.00 59.12 182 THR A CA 1
ATOM 1407 C C . THR A 1 182 ? -22.961 21.160 -6.975 1.00 59.12 182 THR A C 1
ATOM 1409 O O . THR A 1 182 ? -22.900 21.106 -8.196 1.00 59.12 182 THR A O 1
ATOM 1412 N N . LEU A 1 183 ? -21.857 21.118 -6.218 1.00 57.66 183 LEU A N 1
ATOM 1413 C CA . LEU A 1 183 ? -20.493 21.078 -6.768 1.00 57.66 183 LEU A CA 1
ATOM 1414 C C . LEU A 1 183 ? -20.197 19.830 -7.618 1.00 57.66 183 LEU A C 1
ATOM 1416 O O . LEU A 1 183 ? -19.448 19.940 -8.581 1.00 57.66 183 LEU A O 1
ATOM 1420 N N . SER A 1 184 ? -20.808 18.673 -7.326 1.00 57.03 184 SER A N 1
ATOM 1421 C CA . SER A 1 184 ? -20.662 17.470 -8.174 1.00 57.03 184 SER A CA 1
ATOM 1422 C C . SER A 1 184 ? -21.397 17.569 -9.516 1.00 57.03 184 SER A C 1
ATOM 1424 O O . SER A 1 184 ? -21.091 16.815 -10.434 1.00 57.03 184 SER A O 1
ATOM 1426 N N . ALA A 1 185 ? -22.357 18.489 -9.647 1.00 56.19 185 ALA A N 1
ATOM 1427 C CA . ALA A 1 185 ? -23.130 18.698 -10.872 1.00 56.19 185 ALA A CA 1
ATOM 1428 C C . ALA A 1 185 ? -22.568 19.826 -11.758 1.00 56.19 185 ALA A C 1
ATOM 1430 O O . ALA A 1 185 ? -22.970 19.958 -12.913 1.00 56.19 185 ALA A O 1
ATOM 1431 N N . VAL A 1 186 ? -21.641 20.645 -11.245 1.00 53.41 186 VAL A N 1
ATOM 1432 C CA . VAL A 1 186 ? -21.017 21.730 -12.013 1.00 53.41 186 VAL A CA 1
ATOM 1433 C C . VAL A 1 186 ? -19.874 21.156 -12.852 1.00 53.41 186 VAL A C 1
ATOM 1435 O O . VAL A 1 186 ? -18.724 21.102 -12.424 1.00 53.41 186 VAL A O 1
ATOM 1438 N N . GLN A 1 187 ? -20.189 20.740 -14.077 1.00 56.88 187 GLN A N 1
ATOM 1439 C CA . GLN A 1 187 ? -19.188 20.579 -15.130 1.00 56.88 187 GLN A CA 1
ATOM 1440 C C . GLN A 1 187 ? -18.817 21.972 -15.639 1.00 56.88 187 GLN A C 1
ATOM 1442 O O . GLN A 1 187 ? -19.558 22.593 -16.399 1.00 56.88 187 GLN A O 1
ATOM 1447 N N . VAL A 1 188 ? -17.679 22.495 -15.186 1.00 62.03 188 VAL A N 1
ATOM 1448 C CA . VAL A 1 188 ? -17.109 23.708 -15.776 1.00 62.03 188 VAL A CA 1
ATOM 1449 C C . VAL A 1 188 ? -16.629 23.340 -17.178 1.00 62.03 188 VAL A C 1
ATOM 1451 O O . VAL A 1 188 ? -15.681 22.571 -17.315 1.00 62.03 188 VAL A O 1
ATOM 1454 N N . ALA A 1 189 ? -17.282 23.868 -18.214 1.00 62.44 189 ALA A N 1
ATOM 1455 C CA . ALA A 1 189 ? -16.785 23.761 -19.580 1.00 62.44 189 ALA A CA 1
ATOM 1456 C C . ALA A 1 189 ? -15.438 24.497 -19.662 1.00 62.44 189 ALA A C 1
ATOM 1458 O O . ALA A 1 189 ? -15.377 25.725 -19.571 1.00 62.44 189 ALA A O 1
ATOM 1459 N N . LEU A 1 190 ? -14.347 23.739 -19.746 1.00 68.38 190 LEU A N 1
ATOM 1460 C CA . LEU A 1 190 ? -13.006 24.288 -19.907 1.00 68.38 190 LEU A CA 1
ATOM 1461 C C . LEU A 1 190 ? -12.846 24.794 -21.347 1.00 68.38 190 LEU A C 1
ATOM 1463 O O . LEU A 1 190 ? -13.350 24.176 -22.282 1.00 68.38 190 LEU A O 1
ATOM 1467 N N . SER A 1 191 ? -12.150 25.920 -21.540 1.00 78.12 191 SER A N 1
ATOM 1468 C CA . SER A 1 191 ? -11.765 26.355 -22.888 1.00 78.12 191 SER A CA 1
ATOM 1469 C C . SER A 1 191 ? -10.854 25.307 -23.532 1.00 78.12 191 SER A C 1
ATOM 1471 O O . SER A 1 191 ? -10.098 24.643 -22.822 1.00 78.12 191 SER A O 1
ATOM 1473 N N . GLU A 1 192 ? -10.886 25.172 -24.860 1.00 78.69 192 GLU A N 1
ATOM 1474 C CA . GLU A 1 192 ? -10.106 24.150 -25.582 1.00 78.69 192 GLU A CA 1
ATOM 1475 C C . GLU A 1 192 ? -8.609 24.201 -25.239 1.00 78.69 192 GLU A C 1
ATOM 1477 O O . GLU A 1 192 ? -7.976 23.169 -25.034 1.00 78.69 192 GLU A O 1
ATOM 1482 N N . GLU A 1 193 ? -8.061 25.405 -25.062 1.00 78.69 193 GLU A N 1
ATOM 1483 C CA . GLU A 1 193 ? -6.671 25.608 -24.647 1.00 78.69 193 GLU A CA 1
ATOM 1484 C C . GLU A 1 193 ? -6.393 25.072 -23.231 1.00 78.69 193 GLU A C 1
ATOM 1486 O O . GLU A 1 193 ? -5.377 24.413 -22.995 1.00 78.69 193 GLU A O 1
ATOM 1491 N N . ARG A 1 194 ? -7.311 25.299 -22.280 1.00 75.62 194 ARG A N 1
ATOM 1492 C CA . ARG A 1 194 ? -7.181 24.776 -20.912 1.00 75.62 194 ARG A CA 1
ATOM 1493 C C . ARG A 1 194 ? -7.397 23.274 -20.861 1.00 75.62 194 ARG A C 1
ATOM 1495 O O . ARG A 1 194 ? -6.686 22.605 -20.120 1.00 75.62 194 ARG A O 1
ATOM 1502 N N . GLN A 1 195 ? -8.332 22.748 -21.645 1.00 82.31 195 GLN A N 1
ATOM 1503 C CA . GLN A 1 195 ? -8.557 21.313 -21.750 1.00 82.31 195 GLN A CA 1
ATOM 1504 C C . GLN A 1 195 ? -7.309 20.620 -22.306 1.00 82.31 195 GLN A C 1
ATOM 1506 O O . GLN A 1 195 ? -6.802 19.697 -21.683 1.00 82.31 195 GLN A O 1
ATOM 1511 N N . HIS A 1 196 ? -6.717 21.156 -23.376 1.00 82.75 196 HIS A N 1
ATOM 1512 C CA . HIS A 1 196 ? -5.469 20.645 -23.939 1.00 82.75 196 HIS A CA 1
ATOM 1513 C C . HIS A 1 196 ? -4.285 20.740 -22.961 1.00 82.75 196 HIS A C 1
ATOM 1515 O O . HIS A 1 196 ? -3.421 19.861 -22.937 1.00 82.75 196 HIS A O 1
ATOM 1521 N N . ALA A 1 197 ? -4.227 21.784 -22.129 1.00 82.69 197 ALA A N 1
ATOM 1522 C CA . ALA A 1 197 ? -3.220 21.901 -21.076 1.00 82.69 197 ALA A CA 1
ATOM 1523 C C . ALA A 1 197 ? -3.425 20.871 -19.951 1.00 82.69 197 ALA A C 1
ATOM 1525 O O . ALA A 1 197 ? -2.447 20.300 -19.468 1.00 82.69 197 ALA A O 1
ATOM 1526 N N . VAL A 1 198 ? -4.674 20.607 -19.553 1.00 83.69 198 VAL A N 1
ATOM 1527 C CA . VAL A 1 198 ? -5.025 19.566 -18.572 1.00 83.69 198 VAL A CA 1
ATOM 1528 C C . VAL A 1 198 ? -4.711 18.182 -19.128 1.00 83.69 198 VAL A C 1
ATOM 1530 O O . VAL A 1 198 ? -4.080 17.386 -18.438 1.00 83.69 198 VAL A O 1
ATOM 1533 N N . ASP A 1 199 ? -5.059 17.916 -20.382 1.00 84.25 199 ASP A N 1
ATOM 1534 C CA . ASP A 1 199 ? -4.778 16.644 -21.040 1.00 84.25 199 ASP A CA 1
ATOM 1535 C C . ASP A 1 199 ? -3.266 16.427 -21.173 1.00 84.25 199 ASP A C 1
ATOM 1537 O O . ASP A 1 199 ? -2.772 15.359 -20.819 1.00 84.25 199 ASP A O 1
ATOM 1541 N N . ASN A 1 200 ? -2.500 17.463 -21.542 1.00 84.69 200 ASN A N 1
ATOM 1542 C CA . ASN A 1 200 ? -1.033 17.415 -21.523 1.00 84.69 200 ASN A CA 1
ATOM 1543 C C . ASN A 1 200 ? -0.443 17.218 -20.123 1.00 84.69 200 ASN A C 1
ATOM 1545 O O . ASN A 1 200 ? 0.632 16.642 -19.972 1.00 84.69 200 ASN A O 1
ATOM 1549 N N . LEU A 1 201 ? -1.090 17.742 -19.084 1.00 82.06 201 LEU A N 1
ATOM 1550 C CA . LEU A 1 201 ? -0.642 17.541 -17.710 1.00 82.06 201 LEU A CA 1
ATOM 1551 C C . LEU A 1 201 ? -0.906 16.100 -17.262 1.00 82.06 201 LEU A C 1
ATOM 1553 O O . LEU A 1 201 ? -0.057 15.498 -16.610 1.00 82.06 201 LEU A O 1
ATOM 1557 N N . LEU A 1 202 ? -2.058 15.540 -17.637 1.00 82.94 202 LEU A N 1
ATOM 1558 C CA . LEU A 1 202 ? -2.436 14.160 -17.346 1.00 82.94 202 LEU A CA 1
ATOM 1559 C C . LEU A 1 202 ? -1.565 13.155 -18.102 1.00 82.94 202 LEU A C 1
ATOM 1561 O O . LEU A 1 202 ? -1.191 12.141 -17.514 1.00 82.94 202 LEU A O 1
ATOM 1565 N N . THR A 1 203 ? -1.202 13.435 -19.358 1.00 82.12 203 THR A N 1
ATOM 1566 C CA . THR A 1 203 ? -0.227 12.618 -20.096 1.00 82.12 203 THR A CA 1
ATOM 1567 C C . THR A 1 203 ? 1.137 12.692 -19.424 1.00 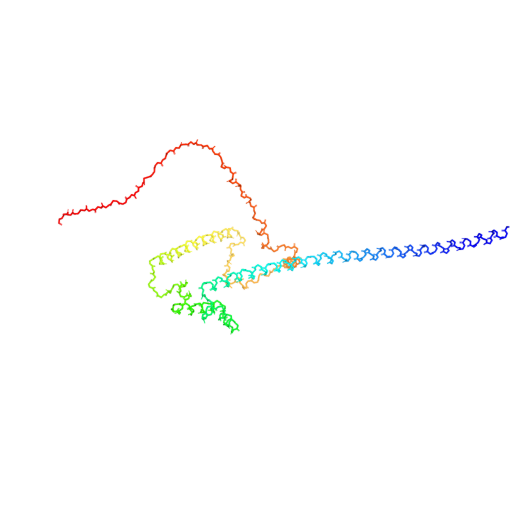82.12 203 THR A C 1
ATOM 1569 O O . THR A 1 203 ? 1.646 11.663 -19.005 1.00 82.12 203 THR A O 1
ATOM 1572 N N . LYS A 1 204 ? 1.662 13.890 -19.136 1.00 80.44 204 LYS A N 1
ATOM 1573 C CA . LYS A 1 204 ? 2.946 14.055 -18.423 1.00 80.44 204 LYS A CA 1
ATOM 1574 C C . LYS A 1 204 ? 2.977 13.417 -17.030 1.00 80.44 204 LYS A C 1
ATOM 1576 O O . LYS A 1 204 ? 4.044 13.002 -16.579 1.00 80.44 204 LYS A O 1
ATOM 1581 N N . LEU A 1 205 ? 1.839 13.359 -16.334 1.00 79.00 205 LEU A N 1
ATOM 1582 C CA . LEU A 1 205 ? 1.701 12.667 -15.050 1.00 79.00 205 LEU A CA 1
ATOM 1583 C C . LEU A 1 205 ? 1.726 11.142 -15.230 1.00 79.00 205 LEU A C 1
ATOM 1585 O O . LEU A 1 205 ? 2.368 10.449 -14.445 1.00 79.00 205 LEU A O 1
ATOM 1589 N N . ARG A 1 206 ? 1.050 10.622 -16.261 1.00 78.38 206 ARG A N 1
ATOM 1590 C CA . ARG A 1 206 ? 1.053 9.193 -16.611 1.00 78.38 206 ARG A CA 1
ATOM 1591 C C . ARG A 1 206 ? 2.425 8.729 -17.099 1.00 78.38 206 ARG A C 1
ATOM 1593 O O . ARG A 1 206 ? 2.852 7.637 -16.748 1.00 78.38 206 ARG A O 1
ATOM 1600 N N . ASP A 1 207 ? 3.121 9.600 -17.815 1.00 80.75 207 ASP A N 1
ATOM 1601 C CA . ASP A 1 207 ? 4.471 9.389 -18.336 1.00 80.75 207 ASP A CA 1
ATOM 1602 C C . ASP A 1 207 ? 5.552 9.641 -17.262 1.00 80.75 207 ASP A C 1
ATOM 1604 O O . ASP A 1 207 ? 6.745 9.625 -17.554 1.00 80.75 207 ASP A O 1
ATOM 1608 N N . GLY A 1 208 ? 5.158 9.929 -16.012 1.00 74.38 208 GLY A N 1
ATOM 1609 C CA . GLY A 1 208 ? 6.066 10.077 -14.868 1.00 74.38 208 GLY A CA 1
ATOM 1610 C C . GLY A 1 208 ? 6.996 11.295 -14.921 1.00 74.38 208 GLY A C 1
ATOM 1611 O O . GLY A 1 208 ? 7.886 11.426 -14.084 1.00 74.38 208 GLY A O 1
ATOM 1612 N N . THR A 1 209 ? 6.793 12.209 -15.875 1.00 75.75 209 THR A N 1
ATOM 1613 C CA . THR A 1 209 ? 7.613 13.421 -16.046 1.00 75.75 209 THR A CA 1
ATOM 1614 C C . THR A 1 209 ? 7.351 14.442 -14.937 1.00 75.75 209 THR A C 1
ATOM 1616 O O . THR A 1 209 ? 8.226 15.233 -14.587 1.00 75.75 209 THR A O 1
ATOM 1619 N N . ILE A 1 210 ? 6.144 14.429 -14.363 1.00 71.38 210 ILE A N 1
ATOM 1620 C CA . ILE A 1 210 ? 5.769 15.278 -13.231 1.00 71.38 210 ILE A CA 1
ATOM 1621 C C . ILE A 1 210 ? 5.607 14.384 -11.998 1.00 71.38 210 ILE A C 1
ATOM 1623 O O . ILE A 1 210 ? 4.759 13.489 -12.013 1.00 71.38 210 ILE A O 1
ATOM 1627 N N . PRO A 1 211 ? 6.379 14.606 -10.921 1.00 63.41 211 PRO A N 1
ATOM 1628 C CA . PRO A 1 211 ? 6.260 13.801 -9.716 1.00 63.41 211 PRO A CA 1
ATOM 1629 C C . PRO A 1 211 ? 4.889 14.015 -9.068 1.00 63.41 211 PRO A C 1
ATOM 1631 O O . PRO A 1 211 ? 4.428 15.145 -8.882 1.00 63.41 211 PRO A O 1
ATOM 1634 N N . LEU A 1 212 ? 4.240 12.914 -8.687 1.00 61.44 212 LEU A N 1
ATOM 1635 C CA . LEU A 1 212 ? 3.001 12.938 -7.916 1.00 61.44 212 LEU A CA 1
ATOM 1636 C C . LEU A 1 212 ? 3.217 13.749 -6.631 1.00 61.44 212 LEU A C 1
ATOM 1638 O O . LEU A 1 212 ? 4.190 13.553 -5.905 1.00 61.44 212 LEU A O 1
ATOM 1642 N N . ARG A 1 213 ? 2.286 14.657 -6.326 1.00 54.53 213 ARG A N 1
ATOM 1643 C CA . ARG A 1 213 ? 2.375 15.625 -5.213 1.00 54.53 213 ARG A CA 1
ATOM 1644 C C . ARG A 1 213 ? 2.634 14.975 -3.839 1.00 54.53 213 ARG A C 1
ATOM 1646 O O . ARG A 1 213 ? 3.159 15.633 -2.945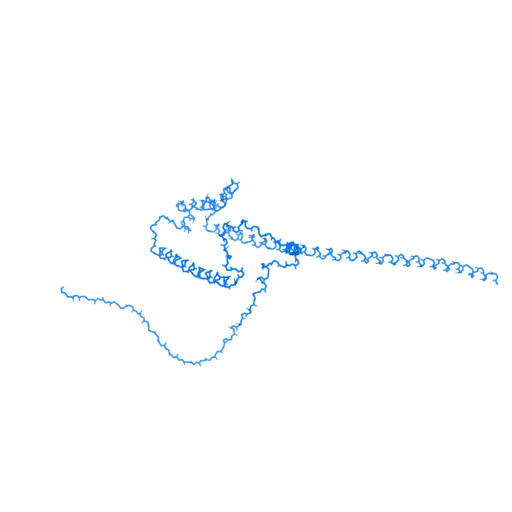 1.00 54.53 213 ARG A O 1
ATOM 1653 N N . SER A 1 214 ? 2.331 13.684 -3.682 1.00 55.06 214 SER A N 1
ATOM 1654 C CA . SER A 1 214 ? 2.655 12.879 -2.495 1.00 55.06 214 SER A CA 1
ATOM 1655 C C . SER A 1 214 ? 4.161 12.625 -2.298 1.00 55.06 214 SER A C 1
ATOM 1657 O O . SER A 1 214 ? 4.595 12.435 -1.163 1.00 55.06 214 SER A O 1
ATOM 1659 N N . GLN A 1 215 ? 4.974 12.663 -3.359 1.00 50.44 215 GLN A N 1
ATOM 1660 C CA . GLN A 1 215 ? 6.437 12.557 -3.279 1.00 50.44 215 GLN A CA 1
ATOM 1661 C C . GLN A 1 215 ? 7.107 13.887 -2.915 1.00 50.44 215 GLN A C 1
ATOM 1663 O O . GLN A 1 215 ? 8.080 13.884 -2.165 1.00 50.44 215 GLN A O 1
ATOM 1668 N N . VAL A 1 216 ? 6.564 15.021 -3.369 1.00 49.91 216 VAL A N 1
ATOM 1669 C CA . VAL A 1 216 ? 7.136 16.354 -3.091 1.00 49.91 216 VAL A CA 1
ATOM 1670 C C . VAL A 1 216 ? 7.006 16.724 -1.608 1.00 49.91 216 VAL A C 1
ATOM 1672 O O . VAL A 1 216 ? 7.941 17.265 -1.026 1.00 49.91 216 VAL A O 1
ATOM 1675 N N . VAL A 1 217 ? 5.901 16.350 -0.950 1.00 48.00 217 VAL A N 1
ATOM 1676 C CA . VAL A 1 217 ? 5.724 16.582 0.500 1.00 48.00 217 VAL A CA 1
ATOM 1677 C C . VAL A 1 217 ? 6.712 15.758 1.339 1.00 48.00 217 VAL A C 1
ATOM 1679 O O . VAL A 1 217 ? 7.151 16.223 2.384 1.00 48.00 217 VAL A O 1
ATOM 1682 N N . ARG A 1 218 ? 7.149 14.580 0.868 1.00 45.84 218 ARG A N 1
ATOM 1683 C CA . ARG A 1 218 ? 8.194 13.791 1.550 1.00 45.84 218 ARG A CA 1
ATOM 1684 C C . ARG A 1 218 ? 9.610 14.343 1.356 1.00 45.84 218 ARG A C 1
ATOM 1686 O O . ARG A 1 218 ? 10.494 13.980 2.122 1.00 45.84 218 ARG A O 1
ATOM 1693 N N . GLN A 1 219 ? 9.837 15.195 0.357 1.00 48.88 219 GLN A N 1
ATOM 1694 C CA . GLN A 1 219 ? 11.147 15.807 0.100 1.00 48.88 219 GLN A CA 1
ATOM 1695 C C . GLN A 1 219 ? 11.316 17.184 0.752 1.00 48.88 219 GLN A C 1
ATOM 1697 O O . GLN A 1 219 ? 12.441 17.655 0.887 1.00 48.88 219 GLN A O 1
ATOM 1702 N N . ALA A 1 220 ? 10.231 17.815 1.204 1.00 48.81 220 ALA A N 1
ATOM 1703 C CA . ALA A 1 220 ? 10.259 19.134 1.824 1.00 48.81 220 ALA A CA 1
ATOM 1704 C C . ALA A 1 220 ? 10.016 19.086 3.342 1.00 48.81 220 ALA A C 1
ATOM 1706 O O . ALA A 1 220 ? 9.212 19.857 3.850 1.00 48.81 220 ALA A O 1
ATOM 1707 N N . THR A 1 221 ? 10.682 18.200 4.093 1.00 42.81 221 THR A N 1
ATOM 1708 C CA . THR A 1 221 ? 10.901 18.391 5.543 1.00 42.81 221 THR A CA 1
ATOM 1709 C C . THR A 1 221 ? 12.093 17.559 6.026 1.00 42.81 221 THR A C 1
ATOM 1711 O O . THR A 1 221 ? 11.927 16.418 6.437 1.00 42.81 221 THR A O 1
ATOM 1714 N N . VAL A 1 222 ? 13.290 18.150 6.016 1.00 43.91 222 VAL A N 1
ATOM 1715 C CA . VAL A 1 222 ? 14.271 17.956 7.098 1.00 43.91 222 VAL A CA 1
ATOM 1716 C C . VAL A 1 222 ? 14.952 19.306 7.354 1.00 43.91 222 VAL A C 1
ATOM 1718 O O . VAL A 1 222 ? 15.978 19.602 6.746 1.00 43.91 222 VAL A O 1
ATOM 1721 N N . PRO A 1 223 ? 14.406 20.171 8.222 1.00 38.88 223 PRO A N 1
ATOM 1722 C CA . PRO A 1 223 ? 15.236 21.054 9.018 1.00 38.88 223 PRO A CA 1
ATOM 1723 C C . PRO A 1 223 ? 15.901 20.177 10.080 1.00 38.88 223 PRO A C 1
ATOM 1725 O O . PRO A 1 223 ? 15.239 19.619 10.951 1.00 38.88 223 PRO A O 1
ATOM 1728 N N . SER A 1 224 ? 17.207 20.009 9.932 1.00 41.06 224 SER A N 1
ATOM 1729 C CA . SER A 1 224 ? 18.117 19.447 10.923 1.00 41.06 224 SER A CA 1
ATOM 1730 C C . SER A 1 224 ? 17.859 20.036 12.313 1.00 41.06 224 SER A C 1
ATOM 1732 O O . SER A 1 224 ? 17.919 21.256 12.486 1.00 41.06 224 SER A O 1
ATOM 1734 N N . GLU A 1 225 ? 17.603 19.165 13.289 1.00 40.62 225 GLU A N 1
ATOM 1735 C CA . GLU A 1 225 ? 17.714 19.493 14.709 1.00 40.62 225 GLU A CA 1
ATOM 1736 C C . GLU A 1 225 ? 19.148 19.967 15.011 1.00 40.62 225 GLU A C 1
ATOM 1738 O O . GLU A 1 225 ? 20.101 19.329 14.555 1.00 40.62 225 GLU A O 1
ATOM 1743 N N . PRO A 1 226 ? 19.349 21.069 15.752 1.00 44.34 226 PRO A N 1
ATOM 1744 C CA . PRO A 1 226 ? 20.646 21.348 16.341 1.00 44.34 226 PRO A CA 1
ATOM 1745 C C . PRO A 1 226 ? 20.862 20.457 17.571 1.00 44.34 226 PRO A C 1
ATOM 1747 O O . PRO A 1 226 ? 20.103 20.514 18.540 1.00 44.34 226 PRO A O 1
ATOM 1750 N N . ASP A 1 227 ? 21.937 19.671 17.503 1.00 34.12 227 ASP A N 1
ATOM 1751 C CA . ASP A 1 227 ? 22.554 18.908 18.588 1.00 34.12 227 ASP A CA 1
ATOM 1752 C C . ASP A 1 227 ? 22.591 19.695 19.908 1.00 34.12 227 ASP A C 1
ATOM 1754 O O . ASP A 1 227 ? 23.334 20.667 20.064 1.00 34.12 227 ASP A O 1
ATOM 1758 N N . LEU A 1 228 ? 21.847 19.217 20.906 1.00 38.34 228 LEU A N 1
ATOM 1759 C CA . LEU A 1 228 ? 22.020 19.595 22.310 1.00 38.34 228 LEU A CA 1
ATOM 1760 C C . LEU A 1 228 ? 22.884 18.554 23.031 1.00 38.34 228 LEU A C 1
ATOM 1762 O O . LEU A 1 228 ? 22.503 17.989 24.053 1.00 38.34 228 LEU A O 1
ATOM 1766 N N . SER A 1 229 ? 24.085 18.320 22.507 1.00 36.81 229 SER A N 1
ATOM 1767 C CA . SER A 1 229 ? 25.161 17.627 23.214 1.00 36.81 229 SER A CA 1
ATOM 1768 C C . SER A 1 229 ? 26.316 18.594 23.457 1.00 36.81 229 SER A C 1
ATOM 1770 O O . SER A 1 229 ? 27.361 18.499 22.829 1.00 36.81 229 SER A O 1
ATOM 1772 N N . ASN A 1 230 ? 26.106 19.543 24.370 1.00 36.88 230 ASN A N 1
ATOM 1773 C CA . ASN A 1 230 ? 27.174 20.252 25.076 1.00 36.88 230 ASN A CA 1
ATOM 1774 C C . ASN A 1 230 ? 26.702 20.540 26.506 1.00 36.88 230 ASN A C 1
ATOM 1776 O O . ASN A 1 230 ? 26.392 21.665 26.889 1.00 36.88 230 ASN A O 1
ATOM 1780 N N . ILE A 1 231 ? 26.631 19.475 27.305 1.00 37.78 231 ILE A N 1
ATOM 1781 C CA . ILE A 1 231 ? 26.729 19.583 28.759 1.00 37.78 231 ILE A CA 1
ATOM 1782 C C . ILE A 1 231 ? 28.216 19.724 29.075 1.00 37.78 231 ILE A C 1
ATOM 1784 O O . ILE A 1 231 ? 28.961 18.750 28.990 1.00 37.78 231 ILE A O 1
ATOM 1788 N N . THR A 1 232 ? 28.653 20.916 29.475 1.00 31.59 232 THR A N 1
ATOM 1789 C CA . THR A 1 232 ? 29.685 21.045 30.514 1.00 31.59 232 THR A CA 1
ATOM 1790 C C . THR A 1 232 ? 29.593 22.410 31.197 1.00 31.59 232 THR A C 1
ATOM 1792 O O . THR A 1 232 ? 29.853 23.446 30.599 1.00 31.59 232 THR A O 1
ATOM 1795 N N . THR A 1 233 ? 29.201 22.351 32.474 1.00 32.94 233 THR A N 1
ATOM 1796 C CA . THR A 1 233 ? 29.640 23.197 33.599 1.00 32.94 233 THR A CA 1
ATOM 1797 C C . THR A 1 233 ? 29.615 24.719 33.436 1.00 32.94 233 THR A C 1
ATOM 1799 O O . THR A 1 233 ? 30.535 25.308 32.878 1.00 32.94 233 THR A O 1
ATOM 1802 N N . ASN A 1 234 ? 28.664 25.364 34.118 1.00 30.81 234 ASN A N 1
ATOM 1803 C CA . ASN A 1 234 ? 29.030 26.368 35.118 1.00 30.81 234 ASN A CA 1
ATOM 1804 C C . ASN A 1 234 ? 27.916 26.553 36.156 1.00 30.81 234 ASN A C 1
ATOM 1806 O O . ASN A 1 234 ? 26.764 26.829 35.830 1.00 30.81 234 ASN A O 1
ATOM 1810 N N . GLU A 1 235 ? 28.302 26.371 37.415 1.00 35.78 235 GLU A N 1
ATOM 1811 C CA . GLU A 1 235 ? 27.538 26.705 38.609 1.00 35.78 235 GLU A CA 1
ATOM 1812 C C . GLU A 1 235 ? 27.310 28.222 38.684 1.00 35.78 235 GLU A C 1
ATOM 1814 O O . GLU A 1 235 ? 28.255 28.992 38.540 1.00 35.78 235 GLU A O 1
ATOM 1819 N N . SER A 1 236 ? 26.081 28.654 38.978 1.00 33.75 236 SER A N 1
ATOM 1820 C CA . SER A 1 236 ? 25.849 29.755 39.922 1.00 33.75 236 SER A CA 1
ATOM 1821 C C . SER A 1 236 ? 24.374 29.827 40.333 1.00 33.75 236 SER A C 1
ATOM 1823 O O . SER A 1 236 ? 23.495 30.177 39.550 1.00 33.75 236 SER A O 1
ATOM 1825 N N . SER A 1 237 ? 24.149 29.439 41.587 1.00 30.95 237 SER A N 1
ATOM 1826 C CA . SER A 1 237 ? 23.126 29.891 42.537 1.00 30.95 237 SER A CA 1
ATOM 1827 C C . SER A 1 237 ? 22.198 31.033 42.095 1.00 30.95 237 SER A C 1
ATOM 1829 O O . SER A 1 237 ? 22.681 32.143 41.904 1.00 30.95 237 SER A O 1
ATOM 1831 N N . VAL A 1 238 ? 20.875 30.805 42.122 1.00 36.69 238 VAL A N 1
ATOM 1832 C CA . VAL A 1 238 ? 19.931 31.652 42.885 1.00 36.69 238 VAL A CA 1
ATOM 1833 C C . VAL A 1 238 ? 18.741 30.798 43.344 1.00 36.69 238 VAL A C 1
ATOM 1835 O O . VAL A 1 238 ? 18.088 30.120 42.556 1.00 36.69 238 VAL A O 1
ATOM 1838 N N . ALA A 1 239 ? 18.486 30.839 44.647 1.00 35.22 239 ALA A N 1
ATOM 1839 C CA . ALA A 1 239 ? 17.388 30.192 45.347 1.00 35.22 239 ALA A CA 1
ATOM 1840 C C . ALA A 1 239 ? 16.005 30.756 44.977 1.00 35.22 239 ALA A C 1
ATOM 1842 O O . ALA A 1 239 ? 15.843 31.968 44.857 1.00 35.22 239 ALA A O 1
ATOM 1843 N N . ALA A 1 240 ? 14.988 29.891 44.948 1.00 35.06 240 ALA A N 1
ATOM 1844 C CA . ALA A 1 240 ? 13.622 30.256 45.321 1.00 35.06 240 ALA A CA 1
ATOM 1845 C C . ALA A 1 240 ? 12.843 28.999 45.739 1.00 35.06 240 ALA A C 1
ATOM 1847 O O . ALA A 1 240 ? 12.481 28.155 44.923 1.00 35.06 240 ALA A O 1
ATOM 1848 N N . SER A 1 241 ? 12.631 28.884 47.046 1.00 36.16 241 SER A N 1
ATOM 1849 C CA . SER A 1 241 ? 11.794 27.893 47.715 1.00 36.16 241 SER A CA 1
ATOM 1850 C C . SER A 1 241 ? 10.333 27.966 47.262 1.00 36.16 241 SER A C 1
ATOM 1852 O O . SER A 1 241 ? 9.779 29.059 47.164 1.00 36.16 241 SER A O 1
ATOM 1854 N N . LEU A 1 242 ? 9.673 26.812 47.126 1.00 32.78 242 LEU A N 1
ATOM 1855 C CA . LEU A 1 242 ? 8.213 26.699 47.211 1.00 32.78 242 LEU A CA 1
ATOM 1856 C C . LEU A 1 242 ? 7.827 25.517 48.125 1.00 32.78 242 LEU A C 1
ATOM 1858 O O . LEU A 1 242 ? 8.524 24.500 48.112 1.00 32.78 242 LEU A O 1
ATOM 1862 N N . PRO A 1 243 ? 6.775 25.648 48.958 1.00 37.56 243 PRO A N 1
ATOM 1863 C CA . PRO A 1 243 ? 6.565 24.800 50.128 1.00 37.56 243 PRO A CA 1
ATOM 1864 C C . PRO A 1 243 ? 5.737 23.546 49.828 1.00 37.56 243 PRO A C 1
ATOM 1866 O O . PRO A 1 243 ? 4.781 23.571 49.056 1.00 37.56 243 PRO A O 1
ATOM 1869 N N . SER A 1 244 ? 6.088 22.474 50.537 1.00 32.78 244 SER A N 1
ATOM 1870 C CA . SER A 1 244 ? 5.323 21.235 50.678 1.00 32.78 244 SER A CA 1
ATOM 1871 C C . SER A 1 244 ? 4.028 21.487 51.460 1.00 32.78 244 SER A C 1
ATOM 1873 O O . SER A 1 244 ? 4.075 22.013 52.572 1.00 32.78 244 SER A O 1
ATOM 1875 N N . LEU A 1 245 ? 2.882 21.097 50.898 1.00 34.09 245 LEU A N 1
ATOM 1876 C CA . LEU A 1 245 ? 1.596 21.049 51.595 1.00 34.09 245 LEU A CA 1
ATOM 1877 C C . LEU A 1 245 ? 1.289 19.593 51.963 1.00 34.09 245 LEU A C 1
ATOM 1879 O O . LEU A 1 245 ? 0.884 18.798 51.116 1.00 34.09 245 LEU A O 1
ATOM 1883 N N . GLN A 1 246 ? 1.481 19.256 53.239 1.00 37.09 246 GLN A N 1
ATOM 1884 C CA . GLN A 1 246 ? 0.802 18.125 53.871 1.00 37.09 246 GLN A CA 1
ATOM 1885 C C . GLN A 1 246 ? -0.615 18.555 54.291 1.00 37.09 246 GLN A C 1
ATOM 1887 O O . GLN A 1 246 ? -0.803 19.707 54.685 1.00 37.09 246 GLN A O 1
ATOM 1892 N N . PRO A 1 247 ? -1.611 17.655 54.247 1.00 37.66 247 PRO A N 1
ATOM 1893 C CA . PRO A 1 247 ? -2.930 17.930 54.793 1.00 37.66 247 PRO A CA 1
ATOM 1894 C C . PRO A 1 247 ? -2.926 17.690 56.309 1.00 37.66 247 PRO A C 1
ATOM 1896 O O . PRO A 1 247 ? -2.712 16.567 56.766 1.00 37.66 247 PRO A O 1
ATOM 1899 N N . GLU A 1 248 ? -3.175 18.743 57.086 1.00 34.75 248 GLU A N 1
ATOM 1900 C CA . GLU A 1 248 ? -3.460 18.620 58.514 1.00 34.75 248 GLU A CA 1
ATOM 1901 C C . GLU A 1 248 ? -4.898 18.147 58.750 1.00 34.75 248 GLU A C 1
ATOM 1903 O O . GLU A 1 248 ? -5.865 18.634 58.162 1.00 34.75 248 GLU A O 1
ATOM 1908 N N . SER A 1 249 ? -5.014 17.188 59.662 1.00 39.56 249 SER A N 1
ATOM 1909 C CA . SER A 1 249 ? -6.229 16.780 60.350 1.00 39.56 249 SER A CA 1
ATOM 1910 C C . SER A 1 249 ? -6.746 17.897 61.256 1.00 39.56 249 SER A C 1
ATOM 1912 O O . SER A 1 249 ? -6.000 18.399 62.094 1.00 39.56 249 SER A O 1
ATOM 1914 N N . SER A 1 250 ? -8.037 18.217 61.183 1.00 40.69 250 SER A N 1
ATOM 1915 C CA . SER A 1 250 ? -8.702 19.052 62.188 1.00 40.69 250 SER A CA 1
ATOM 1916 C C . SER A 1 250 ? -9.918 18.333 62.756 1.00 40.69 250 SER A C 1
ATOM 1918 O O . SER A 1 250 ? -10.965 18.214 62.126 1.00 40.69 250 SER A O 1
ATOM 1920 N N . THR A 1 251 ? -9.745 17.852 63.981 1.00 42.28 251 THR A N 1
ATOM 1921 C CA . THR A 1 251 ? -10.803 17.571 64.948 1.00 42.28 251 THR A CA 1
ATOM 1922 C C . THR A 1 251 ? -11.106 18.838 65.747 1.00 42.28 251 THR A C 1
ATOM 1924 O O . THR A 1 251 ? -10.175 19.458 66.251 1.00 42.28 251 THR A O 1
ATOM 1927 N N . SER A 1 252 ? -12.384 19.187 65.904 1.00 38.22 252 SER A N 1
ATOM 1928 C CA . SER A 1 252 ? -13.076 19.617 67.146 1.00 38.22 252 SER A CA 1
ATOM 1929 C C . SER A 1 252 ? -14.243 20.543 66.757 1.00 38.22 252 SER A C 1
ATOM 1931 O O . SER A 1 252 ? -14.070 21.432 65.932 1.00 38.22 252 SER A O 1
ATOM 1933 N N . SER A 1 253 ? -15.492 20.168 67.029 1.00 41.75 253 SER A N 1
ATOM 1934 C CA . SER A 1 253 ? -16.241 20.297 68.295 1.00 41.75 253 SER A CA 1
ATOM 1935 C C . SER A 1 253 ? -16.897 21.674 68.488 1.00 41.75 253 SER A C 1
ATOM 1937 O O . SER A 1 253 ? -16.213 22.684 68.583 1.00 41.75 253 SER A O 1
ATOM 1939 N N . ASP A 1 254 ? -18.227 21.612 68.621 1.00 43.00 254 ASP A N 1
ATOM 1940 C CA . ASP A 1 254 ? -19.150 22.444 69.412 1.00 43.00 254 ASP A CA 1
ATOM 1941 C C . ASP A 1 254 ? -19.295 23.957 69.164 1.00 43.00 254 ASP A C 1
ATOM 1943 O O . ASP A 1 254 ? -18.398 24.750 69.435 1.00 43.00 254 ASP A O 1
ATOM 1947 N N . SER A 1 255 ? -20.533 24.390 68.873 1.00 41.75 255 SER A N 1
ATOM 1948 C CA . SER A 1 255 ? -21.457 24.973 69.880 1.00 41.75 255 SER A CA 1
ATOM 1949 C C . SER A 1 255 ? -22.596 25.764 69.215 1.00 41.75 255 SER A C 1
ATOM 1951 O O . SER A 1 255 ? -22.336 26.812 68.620 1.00 41.75 255 SER A O 1
ATOM 1953 N N . SER A 1 256 ? -23.847 25.316 69.389 1.00 41.78 256 SER A N 1
ATOM 1954 C CA . SER A 1 256 ? -25.066 26.084 69.766 1.00 41.78 256 SER A CA 1
ATOM 1955 C C . SER A 1 256 ? -26.331 25.329 69.370 1.00 41.78 256 SER A C 1
ATOM 1957 O O . SER A 1 256 ? -26.446 24.961 68.181 1.00 41.78 256 SER A O 1
#

Radius of gyration: 41.17 Å; chains: 1; bounding box: 88×62×142 Å

Organism: Armillaria tabescens (NCBI:txid1929756)

Sequence (256 aa):
ILELESEIARLSSENVHVKAANNALKFDTELLEEQLGFLENAERPLSSDVRLITKEALNMLKNEAIKCAEMEKLVKSLIDLGLQTEEPVFPRVYKAVMAGEAHDEAIVEAIRDAASKPGSAWSSIIPAVIGPRTNDQYISALNMTLECRRENRELQAVKKFWKGVAKEDEANADLITPSASTLSAVQVALSEERQHAVDNLLTKLRDGTIPLRSQVVRQATVPSEPDLSNITTNESSVAASLPSLQPESSTSSDSS

Secondary structure (DSSP, 8-state):
-HHHHHHHHHHHHHHHHHHHHHHHHHHHHHHHHHHHHHHHHHHHHHHHHHHHHHHHHHHHHHHHHHHHHHHHHHHHHHHHTTTTSSS-HHHHHHHHHHTT--HHHHHHHHHHHHHHSTT-HHHHHS--S-SPPPHHHHHHHHHHHHHHHHHHHHHHHHHHHHHHHHHHSTTTTT-----HHHHTT------HHHHHHHHHHHHHHHTTSS--HHHHHHHS-------------------------PPPP-------

pLDDT: mean 77.23, std 20.01, range [30.81, 97.19]